Protein AF-0000000066042214 (afdb_homodimer)

Nearest PDB structures (foldseek):
  7p3f-assembly1_C  TM=6.585E-01  e=8.511E-15  Streptomyces coelicolor A3(2)
  7p3q-assembly1_A  TM=6.579E-01  e=1.841E-13  Streptomyces coelicolor A3(2)
  5im3-assembly1_B-2  TM=6.344E-01  e=1.304E-03  Pseudomonas aeruginosa PAO1
  8b9a-assembly1_4  TM=6.355E-01  e=9.880E+00  Saccharomyces cerevisiae
  7p3f-assembly1_C  TM=6.586E-01  e=8.511E-15  Streptomyces coelicolor A3(2)

InterPro domains:
  IPR003796 Ribonucleotide reductase regulator NrdR-like [MF_00440] (1-153)
  IPR003796 Ribonucleotide reductase regulator NrdR-like [PTHR30455] (1-151)
  IPR003796 Ribonucleotide reductase regulator NrdR-like [TIGR00244] (1-146)
  IPR005144 ATP-cone domain [PF03477] (50-136)
  IPR005144 ATP-cone domain [PS51161] (49-139)
  IPR055173 Transcriptional repressor NrdR-like, N-terminal domain [PF22811] (1-42)

Secondary structure (DSSP, 8-state):
---TTT--S-EEEEEEEEETTTTEEEEEEEETTT--EEEEEEE----PPEEE-TTS-EEE--HHHHHHHHHHHTTTSS--HHHHHHHHHHHHHHHHHSS-SEEEHHHHHHHHHHHHHHH-HHHHHHHHHHHTT--SHHHHHHHHHHHHHHH--/---TTT--S-EEEEEEEEETTTTEEEEEEEETTT--EEEEEEE---PPPEEE-TTS-EEE--HHHHHHHHHHHTTTSS--HHHHHHHHHHHHHHHHTSS-SEEEHHHHHHHHHHHHHHH-HHHHHHHHHHHTT--SHHHHHHHHHHHHHHH--

Radius of gyration: 26.91 Å; Cα contacts (8 Å, |Δi|>4): 405; chains: 2; bounding box: 64×62×61 Å

Structure (mmCIF, N/CA/C/O backbone):
data_AF-0000000066042214-model_v1
#
loop_
_entity.id
_entity.type
_entity.pdbx_description
1 polymer 'Transcriptional repressor NrdR'
#
loop_
_atom_site.group_PDB
_atom_site.id
_atom_site.type_symbol
_atom_site.label_atom_id
_atom_site.label_alt_id
_atom_site.label_comp_id
_atom_site.label_asym_id
_atom_site.label_entity_id
_atom_site.label_seq_id
_atom_site.pdbx_PDB_ins_code
_atom_site.Cartn_x
_atom_site.Cartn_y
_atom_site.Cartn_z
_atom_site.occupancy
_atom_site.B_iso_or_equiv
_atom_site.auth_seq_id
_atom_site.auth_comp_id
_atom_site.auth_asym_id
_atom_site.auth_atom_id
_atom_site.pdbx_PDB_model_num
ATOM 1 N N . MET A 1 1 ? -24.062 -28.641 -21.25 1 84.88 1 MET A N 1
ATOM 2 C CA . MET A 1 1 ? -24.906 -27.703 -20.531 1 84.88 1 MET A CA 1
ATOM 3 C C . MET A 1 1 ? -26.312 -27.656 -21.141 1 84.88 1 MET A C 1
ATOM 5 O O . MET A 1 1 ? -26.469 -27.719 -22.359 1 84.88 1 MET A O 1
ATOM 9 N N . LYS A 1 2 ? -27.188 -27.656 -20.141 1 90.81 2 LYS A N 1
ATOM 10 C CA . LYS A 1 2 ? -28.562 -27.656 -20.609 1 90.81 2 LYS A CA 1
ATOM 11 C C . LYS A 1 2 ? -29 -26.25 -21.016 1 90.81 2 LYS A C 1
ATOM 13 O O . LYS A 1 2 ? -28.625 -25.266 -20.375 1 90.81 2 LYS A O 1
ATOM 18 N N . CYS A 1 3 ? -29.797 -26.281 -22.125 1 90.88 3 CYS A N 1
ATOM 19 C CA . CYS A 1 3 ? -30.359 -25.016 -22.578 1 90.88 3 CYS A CA 1
ATOM 20 C C . CYS A 1 3 ? -31.375 -24.484 -21.562 1 90.88 3 CYS A C 1
ATOM 22 O O . CYS A 1 3 ? -32.281 -25.203 -21.156 1 90.88 3 CYS A O 1
ATOM 24 N N . PRO A 1 4 ? -31.266 -23.266 -21.141 1 90.88 4 PRO A N 1
ATOM 25 C CA . PRO A 1 4 ? -32.188 -22.719 -20.156 1 90.88 4 PRO A CA 1
ATOM 26 C C . PRO A 1 4 ? -33.594 -22.469 -20.719 1 90.88 4 PRO A C 1
ATOM 28 O O . PRO A 1 4 ? -34.562 -22.312 -19.969 1 90.88 4 PRO A O 1
ATOM 31 N N . PHE A 1 5 ? -33.625 -22.531 -21.938 1 89.38 5 PHE A N 1
ATOM 32 C CA . PHE A 1 5 ? -34.875 -22.188 -22.578 1 89.38 5 PHE A CA 1
ATOM 33 C C . PHE A 1 5 ? -35.688 -23.438 -22.906 1 89.38 5 PHE A C 1
ATOM 35 O O . PHE A 1 5 ? -36.906 -23.453 -22.734 1 89.38 5 PHE A O 1
ATOM 42 N N . CYS A 1 6 ? -35.125 -24.5 -23.406 1 91.44 6 CYS A N 1
ATOM 43 C CA . CYS A 1 6 ? -35.906 -25.688 -23.781 1 91.44 6 CYS A CA 1
ATOM 44 C C . CYS A 1 6 ? -35.406 -26.906 -23.016 1 91.44 6 CYS A C 1
ATOM 46 O O . CYS A 1 6 ? -35.875 -28.016 -23.25 1 91.44 6 CYS A O 1
ATOM 48 N N . ASN A 1 7 ? -34.438 -26.719 -22.234 1 91.19 7 ASN A N 1
ATOM 49 C CA . ASN A 1 7 ? -33.875 -27.75 -21.359 1 91.19 7 ASN A CA 1
ATOM 50 C C . ASN A 1 7 ? -33.219 -28.875 -22.141 1 91.19 7 ASN A C 1
ATOM 52 O O . ASN A 1 7 ? -32.938 -29.953 -21.609 1 91.19 7 ASN A O 1
ATOM 56 N N . SER A 1 8 ? -33.031 -28.734 -23.406 1 92.62 8 SER A N 1
ATOM 57 C CA . SER A 1 8 ? -32.312 -29.703 -24.219 1 92.62 8 SER A CA 1
ATOM 58 C C . SER A 1 8 ? -30.828 -29.766 -23.828 1 92.62 8 SER A C 1
ATOM 60 O O . SER A 1 8 ? -30.25 -28.766 -23.391 1 92.62 8 SER A O 1
ATOM 62 N N . THR A 1 9 ? -30.219 -30.969 -24.016 1 93.5 9 THR A N 1
ATOM 63 C CA . THR A 1 9 ? -28.797 -31.156 -23.719 1 93.5 9 THR A CA 1
ATOM 64 C C . THR A 1 9 ? -27.953 -30.953 -24.969 1 93.5 9 THR A C 1
ATOM 66 O O . THR A 1 9 ? -26.719 -30.938 -24.891 1 93.5 9 THR A O 1
ATOM 69 N N . ASP A 1 10 ? -28.578 -30.844 -26.047 1 94.19 10 ASP A N 1
ATOM 70 C CA . ASP A 1 10 ? -27.859 -30.688 -27.297 1 94.19 10 ASP A CA 1
ATOM 71 C C . ASP A 1 10 ? -27.453 -29.219 -27.516 1 94.19 10 ASP A C 1
ATOM 73 O O . ASP A 1 10 ? -28.141 -28.484 -28.234 1 94.19 10 ASP A O 1
ATOM 77 N N . THR A 1 11 ? -26.422 -28.688 -26.891 1 93.62 11 THR A N 1
ATOM 78 C CA . THR A 1 11 ? -25.875 -27.344 -27 1 93.62 11 THR A CA 1
ATOM 79 C C . THR A 1 11 ? -24.438 -27.375 -27.516 1 93.62 11 THR A C 1
ATOM 81 O O . THR A 1 11 ? -23.734 -28.359 -27.312 1 93.62 11 THR A O 1
ATOM 84 N N . GLN A 1 12 ? -24.062 -26.344 -28.359 1 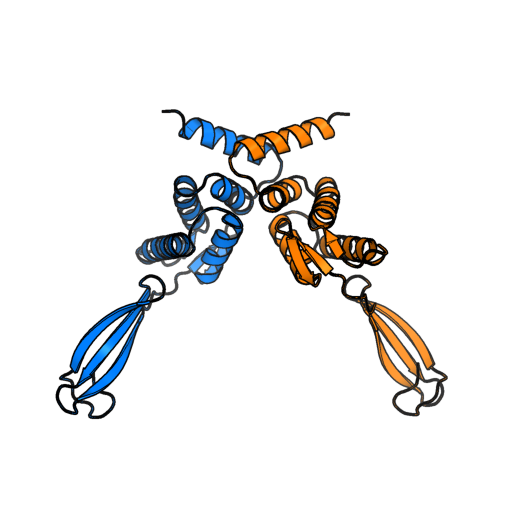94.31 12 GLN A N 1
ATOM 85 C CA . GLN A 1 12 ? -22.719 -26.219 -28.938 1 94.31 12 GLN A CA 1
ATOM 86 C C . GLN A 1 12 ? -22.047 -24.922 -28.484 1 94.31 12 GLN A C 1
ATOM 88 O O . GLN A 1 12 ? -22.688 -23.875 -28.438 1 94.31 12 GLN A O 1
ATOM 93 N N . VAL A 1 13 ? -20.703 -25.016 -28.188 1 94.19 13 VAL A N 1
ATOM 94 C CA . VAL A 1 13 ? -19.922 -23.828 -27.844 1 94.19 13 VAL A CA 1
ATOM 95 C C . VAL A 1 13 ? -19.516 -23.094 -29.125 1 94.19 13 VAL A C 1
ATOM 97 O O . VAL A 1 13 ? -18.953 -23.688 -30.047 1 94.19 13 VAL A O 1
ATOM 100 N N . LYS A 1 14 ? -19.891 -21.734 -29.156 1 92.81 14 LYS A N 1
ATOM 101 C CA . LYS A 1 14 ? -19.547 -20.922 -30.312 1 92.81 14 LYS A CA 1
ATOM 102 C C . LYS A 1 14 ? -18.266 -20.141 -30.078 1 92.81 14 LYS A C 1
ATOM 104 O O . LYS A 1 14 ? -17.469 -19.922 -31 1 92.81 14 LYS A O 1
ATOM 109 N N . ASP A 1 15 ? -18.094 -19.609 -28.938 1 89.75 15 ASP A N 1
ATOM 110 C CA . ASP A 1 15 ? -16.922 -18.812 -28.562 1 89.75 15 ASP A CA 1
ATOM 111 C C . ASP A 1 15 ? -16.547 -19.031 -27.109 1 89.75 15 ASP A C 1
ATOM 113 O O . ASP A 1 15 ? -17.438 -19.172 -26.25 1 89.75 15 ASP A O 1
ATOM 117 N N . SER A 1 16 ? -15.336 -19.25 -26.766 1 85.88 16 SER A N 1
ATOM 118 C CA . SER A 1 16 ? -14.82 -19.359 -25.406 1 85.88 16 SER A CA 1
ATOM 119 C C . SER A 1 16 ? -13.773 -18.281 -25.125 1 85.88 16 SER A C 1
ATOM 121 O O . SER A 1 16 ? -12.891 -18.047 -25.953 1 85.88 16 SER A O 1
ATOM 123 N N . ARG A 1 17 ? -14.117 -17.422 -24.094 1 78.75 17 ARG A N 1
ATOM 124 C CA . ARG A 1 17 ? -13.141 -16.406 -23.703 1 78.75 17 ARG A CA 1
ATOM 125 C C . ARG A 1 17 ? -12.812 -16.5 -22.219 1 78.75 17 ARG A C 1
ATOM 127 O O . ARG A 1 17 ? -13.711 -16.672 -21.391 1 78.75 17 ARG A O 1
ATOM 134 N N . SER A 1 18 ? -11.641 -16.75 -22.094 1 74 18 SER A N 1
ATOM 135 C CA . SER A 1 18 ? -11.195 -16.703 -20.703 1 74 18 SER A CA 1
ATOM 136 C C . SER A 1 18 ? -11.172 -15.273 -20.172 1 74 18 SER A C 1
ATOM 138 O O . SER A 1 18 ? -10.719 -14.359 -20.875 1 74 18 SER A O 1
ATOM 140 N N . ILE A 1 19 ? -12.078 -15.141 -19.219 1 63.84 19 ILE A N 1
ATOM 141 C CA . ILE A 1 19 ? -12.078 -13.852 -18.547 1 63.84 19 ILE A CA 1
ATOM 142 C C . ILE A 1 19 ? -11.289 -13.945 -17.234 1 63.84 19 ILE A C 1
ATOM 144 O O . ILE A 1 19 ? -11.242 -15.016 -16.609 1 63.84 19 ILE A O 1
ATOM 148 N N . GLU A 1 20 ? -10.867 -12.805 -16.844 1 58.53 20 GLU A N 1
ATOM 149 C CA . GLU A 1 20 ? -10.195 -12.625 -15.555 1 58.53 20 GLU A CA 1
ATOM 150 C C . GLU A 1 20 ? -9.07 -13.641 -15.375 1 58.53 20 GLU A C 1
ATOM 152 O O . GLU A 1 20 ? -9.062 -14.398 -14.398 1 58.53 20 GLU A O 1
ATOM 157 N N . ASN A 1 21 ? -8.258 -13.734 -16.297 1 54.38 21 ASN A N 1
ATOM 158 C CA . ASN A 1 21 ? -7.031 -14.523 -16.328 1 54.38 21 ASN A CA 1
ATOM 159 C C . ASN A 1 21 ? -7.316 -16 -16.094 1 54.38 21 ASN A C 1
ATOM 161 O O . ASN A 1 21 ? -6.695 -16.641 -15.234 1 54.38 21 ASN A O 1
ATOM 165 N N . ASP A 1 22 ? -8.258 -16.438 -16.609 1 56.81 22 ASP A N 1
ATOM 166 C CA . ASP A 1 22 ? -8.492 -17.844 -16.875 1 56.81 22 ASP A CA 1
ATOM 167 C C . ASP A 1 22 ? -9.195 -18.516 -15.695 1 56.81 22 ASP A C 1
ATOM 169 O O . ASP A 1 22 ? -9.164 -19.75 -15.562 1 56.81 22 ASP A O 1
ATOM 173 N N . MET A 1 23 ? -9.617 -17.609 -14.75 1 61.28 23 MET A N 1
ATOM 174 C CA . MET A 1 23 ? -10.336 -18.297 -13.68 1 61.28 23 MET A CA 1
ATOM 175 C C . MET A 1 23 ? -11.812 -18.453 -14.031 1 61.28 23 MET A C 1
ATOM 177 O O . MET A 1 23 ? -12.531 -19.234 -13.406 1 61.28 23 MET A O 1
ATOM 181 N N . LEU A 1 24 ? -12.07 -17.562 -14.945 1 69.62 24 LEU A N 1
ATOM 182 C CA . LEU A 1 24 ? -13.461 -17.609 -15.398 1 69.62 24 LEU A CA 1
ATOM 183 C C . LEU A 1 24 ? -13.531 -17.734 -16.922 1 69.62 24 LEU A C 1
ATOM 185 O O . LEU A 1 24 ? -12.852 -17 -17.641 1 69.62 24 LEU A O 1
ATOM 189 N N . ILE A 1 25 ? -13.93 -18.844 -17.281 1 78.62 25 ILE A N 1
ATOM 190 C CA . ILE A 1 25 ? -14.148 -19.016 -18.719 1 78.62 25 ILE A CA 1
ATOM 191 C C . ILE A 1 25 ? -15.609 -18.766 -19.047 1 78.62 25 ILE A C 1
ATOM 193 O O . ILE A 1 25 ? -16.516 -19.328 -18.438 1 78.62 25 ILE A O 1
ATOM 197 N N . ARG A 1 26 ? -15.695 -17.703 -19.891 1 81.44 26 ARG A N 1
ATOM 198 C CA . ARG A 1 26 ? -17.031 -17.438 -20.422 1 81.44 26 ARG A CA 1
ATOM 199 C C . ARG A 1 26 ? -17.234 -18.125 -21.766 1 81.44 26 ARG A C 1
ATOM 201 O O . ARG A 1 26 ? -16.359 -18.062 -22.641 1 81.44 26 ARG A O 1
ATOM 208 N N . ARG A 1 27 ? -18.234 -18.953 -21.828 1 86.06 27 ARG A N 1
ATOM 209 C CA . ARG A 1 27 ? -18.531 -19.641 -23.078 1 86.06 27 ARG A CA 1
ATOM 210 C C . ARG A 1 27 ? -19.891 -19.203 -23.641 1 86.06 27 ARG A C 1
ATOM 212 O O . ARG A 1 27 ? -20.891 -19.234 -22.938 1 86.06 27 ARG A O 1
ATOM 219 N N . ARG A 1 28 ? -19.828 -18.594 -24.875 1 91.19 28 ARG A N 1
ATOM 220 C CA . ARG A 1 28 ? -21.062 -18.359 -25.609 1 91.19 28 ARG A CA 1
ATOM 221 C C . ARG A 1 28 ? -21.562 -19.641 -26.266 1 91.19 28 ARG A C 1
ATOM 223 O O . ARG A 1 28 ? -20.797 -20.312 -26.969 1 91.19 28 ARG A O 1
ATOM 230 N N . ARG A 1 29 ? -22.734 -20.016 -25.953 1 93.69 29 ARG A N 1
ATOM 231 C CA . ARG A 1 29 ? -23.281 -21.266 -26.422 1 93.69 29 ARG A CA 1
ATOM 232 C C . ARG A 1 29 ? -24.516 -21.031 -27.281 1 93.69 29 ARG A C 1
ATOM 234 O O . ARG A 1 29 ? -25.172 -19.984 -27.188 1 93.69 29 ARG A O 1
ATOM 241 N N . VAL A 1 30 ? -24.75 -22.047 -28.25 1 95.31 30 VAL A N 1
ATOM 242 C CA . VAL A 1 30 ? -25.969 -22.078 -29.031 1 95.31 30 VAL A CA 1
ATOM 243 C C . VAL A 1 30 ? -26.656 -23.438 -28.875 1 95.31 30 VAL A C 1
ATOM 245 O O . VAL A 1 30 ? -25.984 -24.484 -28.891 1 95.31 30 VAL A O 1
ATOM 248 N N . CYS A 1 31 ? -27.969 -23.328 -28.625 1 94.06 31 CYS A N 1
ATOM 249 C CA . CYS A 1 31 ? -28.75 -24.562 -28.578 1 94.06 31 CYS A CA 1
ATOM 250 C C . CYS A 1 31 ? -29.094 -25.047 -29.984 1 94.06 31 CYS A C 1
ATOM 252 O O . CYS A 1 31 ? -29.578 -24.266 -30.812 1 94.06 31 CYS A O 1
ATOM 254 N N . LEU A 1 32 ? -28.859 -26.281 -30.219 1 93.81 32 LEU A N 1
ATOM 255 C CA . LEU A 1 32 ? -29.094 -26.812 -31.562 1 93.81 32 LEU A CA 1
ATOM 256 C C . LEU A 1 32 ? -30.578 -27.141 -31.766 1 93.81 32 LEU A C 1
ATOM 258 O O . LEU A 1 32 ? -31.016 -27.391 -32.875 1 93.81 32 LEU A O 1
ATOM 262 N N . VAL A 1 33 ? -31.328 -27.172 -30.719 1 92.56 33 VAL A N 1
ATOM 263 C CA . VAL A 1 33 ? -32.75 -27.531 -30.766 1 92.56 33 VAL A CA 1
ATOM 264 C C . VAL A 1 33 ? -33.594 -26.266 -30.906 1 92.56 33 VAL A C 1
ATOM 266 O O . VAL A 1 33 ? -34.344 -26.125 -31.859 1 92.56 33 VAL A O 1
ATOM 269 N N . CYS A 1 34 ? -33.469 -25.297 -30.062 1 93.94 34 CYS A N 1
ATOM 270 C CA . CYS A 1 34 ? -34.312 -24.094 -30.109 1 93.94 34 CYS A CA 1
ATOM 271 C C . CYS A 1 34 ? -33.531 -22.922 -30.703 1 93.94 34 CYS A C 1
ATOM 273 O O . CYS A 1 34 ? -34.094 -21.844 -30.875 1 93.94 34 CYS A O 1
ATOM 275 N N . HIS A 1 35 ? -32.312 -23.031 -30.969 1 93.44 35 HIS A N 1
ATOM 276 C CA . HIS A 1 35 ? -31.438 -22.078 -31.641 1 93.44 35 HIS A CA 1
ATOM 277 C C . HIS A 1 35 ? -31.25 -20.828 -30.812 1 93.44 35 HIS A C 1
ATOM 279 O O . HIS A 1 35 ? -30.812 -19.781 -31.328 1 93.44 35 HIS A O 1
ATOM 285 N N . SER A 1 36 ? -31.609 -20.922 -29.5 1 92.5 36 SER A N 1
ATOM 286 C CA . SER A 1 36 ? -31.344 -19.797 -28.594 1 92.5 36 SER A CA 1
ATOM 287 C C . SER A 1 36 ? -29.859 -19.719 -28.25 1 92.5 36 SER A C 1
ATOM 289 O O . SER A 1 36 ? -29.156 -20.734 -28.266 1 92.5 36 SER A O 1
ATOM 291 N N . ARG A 1 37 ? -29.359 -18.406 -28 1 94 37 ARG A N 1
ATOM 292 C CA . ARG A 1 37 ? -27.984 -18.172 -27.562 1 94 37 ARG A CA 1
ATOM 293 C C . ARG A 1 37 ? -27.953 -17.797 -26.078 1 94 37 ARG A C 1
ATOM 295 O O . ARG A 1 37 ? -28.859 -17.141 -25.578 1 94 37 ARG A O 1
ATOM 302 N N . PHE A 1 38 ? -27.062 -18.406 -25.391 1 92.81 38 PHE A N 1
ATOM 303 C CA . PHE A 1 38 ? -26.875 -18.078 -23.984 1 92.81 38 PHE A CA 1
ATOM 304 C C . PHE A 1 38 ? -25.406 -18.172 -23.609 1 92.81 38 PHE A C 1
ATOM 306 O O . PHE A 1 38 ? -24.594 -18.719 -24.359 1 92.81 38 PHE A O 1
ATOM 313 N N . THR A 1 39 ? -25.016 -17.453 -22.484 1 88.75 39 THR A N 1
ATOM 314 C CA . THR A 1 39 ? -23.641 -17.422 -22.016 1 88.75 39 THR A CA 1
ATOM 315 C C . THR A 1 39 ? -23.484 -18.172 -20.703 1 88.75 39 THR A C 1
ATOM 317 O O . THR A 1 39 ? -24.359 -18.094 -19.828 1 88.75 39 THR A O 1
ATOM 320 N N . THR A 1 40 ? -22.609 -19.172 -20.641 1 85.31 40 THR A N 1
ATOM 321 C CA . THR A 1 40 ? -22.266 -19.844 -19.391 1 85.31 40 THR A CA 1
ATOM 322 C C . THR A 1 40 ? -20.891 -19.391 -18.906 1 85.31 40 THR A C 1
ATOM 324 O O . THR A 1 40 ? -20.062 -18.938 -19.703 1 85.31 40 THR A O 1
ATOM 327 N N . THR A 1 41 ? -20.703 -19.359 -17.578 1 80 41 THR A N 1
ATOM 328 C CA . THR A 1 41 ? -19.406 -19.062 -17 1 80 41 THR A CA 1
ATOM 329 C C . THR A 1 41 ? -18.891 -20.25 -16.203 1 80 41 THR A C 1
ATOM 331 O O . THR A 1 41 ? -19.641 -20.906 -15.484 1 80 41 THR A O 1
ATOM 334 N N . GLU A 1 42 ? -17.781 -20.797 -16.578 1 74.38 42 GLU A N 1
ATOM 335 C CA . GLU A 1 42 ? -17.078 -21.828 -15.836 1 74.38 42 GLU A CA 1
ATOM 336 C C . GLU A 1 42 ? -15.984 -21.219 -14.961 1 74.38 42 GLU A C 1
ATOM 338 O O . GLU A 1 42 ? -15.117 -20.484 -15.445 1 74.38 42 GLU A O 1
ATOM 343 N N . LYS A 1 43 ? -16.281 -21.438 -13.594 1 67.56 43 LYS A N 1
ATOM 344 C CA . LYS A 1 43 ? -15.289 -20.906 -12.656 1 67.56 43 LYS A CA 1
ATOM 345 C C . LYS A 1 43 ? -14.641 -22.016 -11.852 1 67.56 43 LYS A C 1
ATOM 347 O O . LYS A 1 43 ? -15.281 -23.047 -11.578 1 67.56 43 LYS A O 1
ATOM 352 N N . LEU A 1 44 ? -13.375 -22.078 -11.812 1 58.53 44 LEU A N 1
ATOM 353 C CA . LEU A 1 44 ? -12.695 -23.016 -10.93 1 58.53 44 LEU A CA 1
ATOM 354 C C . LEU A 1 44 ? -13.148 -22.828 -9.484 1 58.53 44 LEU A C 1
ATOM 356 O O . LEU A 1 44 ? -13.109 -21.703 -8.961 1 58.53 44 LEU A O 1
ATOM 360 N N . LEU A 1 45 ? -14.102 -23.781 -9.039 1 56.56 45 LEU A N 1
ATOM 361 C CA . LEU A 1 45 ? -14.492 -23.766 -7.633 1 56.56 45 LEU A CA 1
ATOM 362 C C . LEU A 1 45 ? -13.297 -24.078 -6.734 1 56.56 45 LEU A C 1
ATOM 364 O O . LEU A 1 45 ? -12.906 -25.234 -6.602 1 56.56 45 LEU A O 1
ATOM 368 N N . LEU A 1 46 ? -12.43 -23.297 -6.855 1 58.25 46 LEU A N 1
ATOM 369 C CA . LEU A 1 46 ? -11.234 -23.578 -6.062 1 58.25 46 LEU A CA 1
ATOM 370 C C . LEU A 1 46 ? -11.562 -23.594 -4.574 1 58.25 46 LEU A C 1
ATOM 372 O O . LEU A 1 46 ? -12.383 -22.797 -4.102 1 58.25 46 LEU A O 1
ATOM 376 N N . ARG A 1 47 ? -11.406 -24.875 -4.035 1 62.41 47 ARG A N 1
ATOM 377 C CA . ARG A 1 47 ? -11.57 -25.047 -2.594 1 62.41 47 ARG A CA 1
ATOM 378 C C . ARG A 1 47 ? -10.82 -23.953 -1.825 1 62.41 47 ARG A C 1
ATOM 380 O O . ARG A 1 47 ? -9.766 -23.5 -2.268 1 62.41 47 ARG A O 1
ATOM 387 N N . SER A 1 48 ? -11.516 -23.328 -0.979 1 73.88 48 SER A N 1
ATOM 388 C CA . SER A 1 48 ? -10.875 -22.406 -0.044 1 73.88 48 SER A CA 1
ATOM 389 C C . SER A 1 48 ? -9.945 -23.156 0.908 1 73.88 48 SER A C 1
ATOM 391 O O . SER A 1 48 ? -10.172 -24.328 1.219 1 73.88 48 SER A O 1
ATOM 393 N N . PHE A 1 49 ? -8.68 -22.938 0.993 1 86.38 49 PHE A N 1
ATOM 394 C CA . PHE A 1 49 ? -7.758 -23.484 1.982 1 86.38 49 PHE A CA 1
ATOM 395 C C . PHE A 1 49 ? -7.418 -22.438 3.037 1 86.38 49 PHE A C 1
ATOM 397 O O . PHE A 1 49 ? -7.699 -21.25 2.857 1 86.38 49 PHE A O 1
ATOM 404 N N . MET A 1 50 ? -6.969 -23.031 4.164 1 92.81 50 MET A N 1
ATOM 405 C CA . MET A 1 50 ? -6.629 -22.156 5.273 1 92.81 50 MET A CA 1
ATOM 406 C C . MET A 1 50 ? -5.176 -21.703 5.191 1 92.81 50 MET A C 1
ATOM 408 O O . MET A 1 50 ? -4.336 -22.406 4.621 1 92.81 50 MET A O 1
ATOM 412 N N . VAL A 1 51 ? -4.93 -20.516 5.676 1 94.5 51 VAL A N 1
ATOM 413 C CA . VAL A 1 51 ? -3.582 -19.969 5.793 1 94.5 51 VAL A CA 1
ATOM 414 C C . VAL A 1 51 ? -3.201 -19.844 7.266 1 94.5 51 VAL A C 1
ATOM 416 O O . VAL A 1 51 ? -3.982 -19.344 8.078 1 94.5 51 VAL A O 1
ATOM 419 N N . VAL A 1 52 ? -2.059 -20.359 7.648 1 94.88 52 VAL A N 1
ATOM 420 C CA . VAL A 1 52 ? -1.564 -20.281 9.016 1 94.88 52 VAL A CA 1
ATOM 421 C C . VAL A 1 52 ? -0.559 -19.141 9.133 1 94.88 52 VAL A C 1
ATOM 423 O O . VAL A 1 52 ? 0.487 -19.156 8.477 1 94.88 52 VAL A O 1
ATOM 426 N N . LYS A 1 53 ? -0.857 -18.172 9.969 1 91.5 53 LYS A N 1
ATOM 427 C CA . LYS A 1 53 ? 0.002 -17 10.156 1 91.5 53 LYS A CA 1
ATOM 428 C C . LYS A 1 53 ? 1.205 -17.344 11.031 1 91.5 53 LYS A C 1
ATOM 430 O O . LYS A 1 53 ? 1.258 -18.422 11.633 1 91.5 53 LYS A O 1
ATOM 435 N N . LYS A 1 54 ? 2.104 -16.406 11.141 1 88.12 54 LYS A N 1
ATOM 436 C CA . LYS A 1 54 ? 3.328 -16.594 11.906 1 88.12 54 LYS A CA 1
ATOM 437 C C . LYS A 1 54 ? 3.02 -16.797 13.391 1 88.12 54 LYS A C 1
ATOM 439 O O . LYS A 1 54 ? 3.723 -17.531 14.086 1 88.12 54 LYS A O 1
ATOM 444 N N . ASN A 1 55 ? 1.975 -16.203 13.836 1 88.81 55 ASN A N 1
ATOM 445 C CA . ASN A 1 55 ? 1.616 -16.312 15.242 1 88.81 55 ASN A CA 1
ATOM 446 C C . ASN A 1 55 ? 0.74 -17.531 15.516 1 88.81 55 ASN A C 1
ATOM 448 O O . ASN A 1 55 ? 0.253 -17.719 16.625 1 88.81 55 ASN A O 1
ATOM 452 N N . GLY A 1 56 ? 0.423 -18.266 14.469 1 89.94 56 GLY A N 1
ATOM 453 C CA . GLY A 1 56 ? -0.33 -19.5 14.633 1 89.94 56 GLY A CA 1
ATOM 454 C C . GLY A 1 56 ? -1.799 -19.359 14.289 1 89.94 56 GLY A C 1
ATOM 455 O O . GLY A 1 56 ? -2.512 -20.344 14.141 1 89.94 56 GLY A O 1
ATOM 456 N N . GLU A 1 57 ? -2.24 -18.109 14.164 1 93.06 57 GLU A N 1
ATOM 457 C CA . GLU A 1 57 ? -3.627 -17.875 13.766 1 93.06 57 GLU A CA 1
ATOM 458 C C . GLU A 1 57 ? -3.885 -18.344 12.344 1 93.06 57 GLU A C 1
ATOM 460 O O . GLU A 1 57 ? -2.996 -18.281 11.492 1 93.06 57 GLU A O 1
ATOM 465 N N . THR A 1 58 ? -5.145 -18.859 12.195 1 92.81 58 THR A N 1
ATOM 466 C CA . THR A 1 58 ? -5.5 -19.375 10.875 1 92.81 58 THR A CA 1
ATOM 467 C C . THR A 1 58 ? -6.602 -18.516 10.242 1 92.81 58 THR A C 1
ATOM 469 O O . THR A 1 58 ? -7.465 -18 10.953 1 92.81 58 THR A O 1
ATOM 472 N N . GLU A 1 59 ? -6.492 -18.312 8.945 1 93.62 59 GLU A N 1
ATOM 473 C CA . GLU A 1 59 ? -7.523 -17.594 8.195 1 93.62 59 GLU A CA 1
ATOM 474 C C . GLU A 1 59 ? -7.719 -18.203 6.809 1 93.62 59 GLU A C 1
ATOM 476 O O . GLU A 1 59 ? -6.875 -18.969 6.336 1 93.62 59 GLU A O 1
ATOM 481 N N . LEU A 1 60 ? -8.867 -17.906 6.316 1 90.56 60 LEU A N 1
ATOM 482 C CA . LEU A 1 60 ? -9.141 -18.359 4.957 1 90.56 60 LEU A CA 1
ATOM 483 C C . LEU A 1 60 ? -8.266 -17.625 3.947 1 90.56 60 LEU A C 1
ATOM 485 O O . LEU A 1 60 ? -8.055 -16.406 4.074 1 90.56 60 LEU A O 1
ATOM 489 N N . PHE A 1 61 ? -7.82 -18.422 3.023 1 92.38 61 PHE A N 1
ATOM 490 C CA . PHE A 1 61 ? -7.062 -17.797 1.953 1 92.38 61 PHE A CA 1
ATOM 491 C C . PHE A 1 61 ? -7.918 -16.766 1.216 1 92.38 61 PHE A C 1
ATOM 493 O O . PHE A 1 61 ? -9.086 -17.031 0.915 1 92.38 61 PHE A O 1
ATOM 500 N N . ASN A 1 62 ? -7.367 -15.617 1.004 1 91.56 62 ASN A N 1
ATOM 501 C CA . ASN A 1 62 ? -8.008 -14.516 0.3 1 91.56 62 ASN A CA 1
ATOM 502 C C . ASN A 1 62 ? -7.203 -14.078 -0.922 1 91.56 62 ASN A C 1
ATOM 504 O O . ASN A 1 62 ? -6.184 -13.406 -0.791 1 91.56 62 ASN A O 1
ATOM 508 N N . LYS A 1 63 ? -7.664 -14.359 -2.018 1 90.25 63 LYS A N 1
ATOM 509 C CA . LYS A 1 63 ? -6.98 -14.055 -3.271 1 90.25 63 LYS A CA 1
ATOM 510 C C . LYS A 1 63 ? -6.844 -12.547 -3.467 1 90.25 63 LYS A C 1
ATOM 512 O O . LYS A 1 63 ? -5.828 -12.07 -3.979 1 90.25 63 LYS A O 1
ATOM 517 N N . GLN A 1 64 ? -7.895 -11.812 -3.104 1 92.06 64 GLN A N 1
ATOM 518 C CA . GLN A 1 64 ? -7.879 -10.367 -3.246 1 92.06 64 GLN A CA 1
ATOM 519 C C . GLN A 1 64 ? -6.805 -9.734 -2.367 1 92.06 64 GLN A C 1
ATOM 521 O O . GLN A 1 64 ? -6.188 -8.734 -2.75 1 92.06 64 GLN A O 1
ATOM 526 N N . LYS A 1 65 ? -6.633 -10.312 -1.188 1 93.62 65 LYS A N 1
ATOM 527 C CA . LYS A 1 65 ? -5.57 -9.836 -0.307 1 93.62 65 LYS A CA 1
ATOM 528 C C . LYS A 1 65 ? -4.199 -10.008 -0.955 1 93.62 65 LYS A C 1
ATOM 530 O O . LYS A 1 65 ? -3.355 -9.117 -0.882 1 93.62 65 LYS A O 1
ATOM 535 N N . LEU A 1 66 ? -4.008 -11.148 -1.57 1 95 66 LEU A N 1
ATOM 536 C CA . LEU A 1 66 ? -2.758 -11.438 -2.266 1 95 66 LEU A CA 1
ATOM 537 C C . LEU A 1 66 ? -2.545 -10.461 -3.422 1 95 66 LEU A C 1
ATOM 539 O O . LEU A 1 66 ? -1.456 -9.906 -3.576 1 95 66 LEU A O 1
ATOM 543 N N . LEU A 1 67 ? -3.561 -10.211 -4.148 1 95.31 67 LEU A N 1
ATOM 544 C CA . LEU A 1 67 ? -3.5 -9.289 -5.273 1 95.31 67 LEU A CA 1
ATOM 545 C C . LEU A 1 67 ? -3.162 -7.875 -4.805 1 95.31 67 LEU A C 1
ATOM 547 O O . LEU A 1 67 ? -2.305 -7.211 -5.387 1 95.31 67 LEU A O 1
ATOM 551 N N . SER A 1 68 ? -3.83 -7.469 -3.801 1 95.81 68 SER A N 1
ATOM 552 C CA . SER A 1 68 ? -3.619 -6.125 -3.273 1 95.81 68 SER A CA 1
ATOM 553 C C . SER A 1 68 ? -2.17 -5.922 -2.848 1 95.81 68 SER A C 1
ATOM 555 O O . SER A 1 68 ? -1.58 -4.871 -3.115 1 95.81 68 SER A O 1
ATOM 557 N N . SER A 1 69 ? -1.628 -6.938 -2.148 1 96.81 69 SER A N 1
ATOM 558 C CA . SER A 1 69 ? -0.251 -6.836 -1.676 1 96.81 69 SER A CA 1
ATOM 559 C C . SER A 1 69 ? 0.724 -6.699 -2.84 1 96.81 69 SER A C 1
ATOM 561 O O . SER A 1 69 ? 1.7 -5.953 -2.756 1 96.81 69 SER A O 1
ATOM 563 N N . ILE A 1 70 ? 0.453 -7.379 -3.891 1 97.56 70 ILE A N 1
ATOM 564 C CA . ILE A 1 70 ? 1.329 -7.355 -5.055 1 97.56 70 ILE A CA 1
ATOM 565 C C . ILE A 1 70 ? 1.151 -6.039 -5.809 1 97.56 70 ILE A C 1
ATOM 567 O O . ILE A 1 70 ? 2.127 -5.453 -6.285 1 97.56 70 ILE A O 1
ATOM 571 N N . LEU A 1 71 ? -0.075 -5.562 -5.875 1 96.94 71 LEU A N 1
ATOM 572 C CA . LEU A 1 71 ? -0.342 -4.285 -6.527 1 96.94 71 LEU A CA 1
ATOM 573 C C . LEU A 1 71 ? 0.365 -3.146 -5.801 1 96.94 71 LEU A C 1
ATOM 575 O O . LEU A 1 71 ? 0.919 -2.248 -6.438 1 96.94 71 LEU A O 1
ATOM 579 N N . ILE A 1 72 ? 0.399 -3.229 -4.52 1 97.19 72 ILE A N 1
ATOM 580 C CA . ILE A 1 72 ? 1.075 -2.215 -3.715 1 97.19 72 ILE A CA 1
ATOM 581 C C . ILE A 1 72 ? 2.574 -2.244 -4.004 1 97.19 72 ILE A C 1
ATOM 583 O O . ILE A 1 72 ? 3.193 -1.195 -4.203 1 97.19 72 ILE A O 1
ATOM 587 N N . ALA A 1 73 ? 3.09 -3.404 -4.059 1 98.12 73 ALA A N 1
ATOM 588 C CA . ALA A 1 73 ? 4.527 -3.566 -4.266 1 98.12 73 ALA A CA 1
ATOM 589 C C . ALA A 1 73 ? 4.93 -3.123 -5.672 1 98.12 73 ALA A C 1
ATOM 591 O O . ALA A 1 73 ? 6.074 -2.717 -5.895 1 98.12 73 ALA A O 1
ATOM 592 N N . THR A 1 74 ? 4 -3.186 -6.629 1 98.12 74 THR A N 1
ATOM 593 C CA . THR A 1 74 ? 4.336 -2.91 -8.023 1 98.12 74 THR A CA 1
ATOM 594 C C . THR A 1 74 ? 3.828 -1.533 -8.438 1 98.12 74 THR A C 1
ATOM 596 O O . THR A 1 74 ? 3.811 -1.206 -9.625 1 98.12 74 THR A O 1
ATOM 599 N N . LYS A 1 75 ? 3.418 -0.739 -7.441 1 95.88 75 LYS A N 1
ATOM 600 C CA . LYS A 1 75 ? 2.924 0.604 -7.73 1 95.88 75 LYS A CA 1
ATOM 601 C C . LYS A 1 75 ? 3.967 1.426 -8.484 1 95.88 75 LYS A C 1
ATOM 603 O O . LYS A 1 75 ? 5.125 1.503 -8.062 1 95.88 75 LYS A O 1
ATOM 608 N N . LYS A 1 76 ? 3.568 2.037 -9.641 1 94.25 76 LYS A N 1
ATOM 609 C CA . LYS A 1 76 ? 4.395 2.898 -10.477 1 94.25 76 LYS A CA 1
ATOM 610 C C . LYS A 1 76 ? 5.574 2.127 -11.07 1 94.25 76 LYS A C 1
ATOM 612 O O . LYS A 1 76 ? 6.641 2.697 -11.305 1 94.25 76 LYS A O 1
ATOM 617 N N . ARG A 1 77 ? 5.438 0.779 -11.117 1 97.06 77 ARG A N 1
ATOM 618 C CA . ARG A 1 77 ? 6.434 -0.065 -11.773 1 97.06 77 ARG A CA 1
ATOM 619 C C . ARG A 1 77 ? 5.961 -0.486 -13.156 1 97.06 77 ARG A C 1
ATOM 621 O O . ARG A 1 77 ? 4.762 -0.491 -13.438 1 97.06 77 ARG A O 1
ATOM 628 N N . PRO A 1 78 ? 6.969 -0.703 -14.023 1 96 78 PRO A N 1
ATOM 629 C CA . PRO A 1 78 ? 6.605 -1.122 -15.383 1 96 78 PRO A CA 1
ATOM 630 C C . PRO A 1 78 ? 6.172 -2.584 -15.453 1 96 78 PRO A C 1
ATOM 632 O O . PRO A 1 78 ? 6.773 -3.377 -16.172 1 96 78 PRO A O 1
ATOM 635 N N . VAL A 1 79 ? 5.188 -2.992 -14.719 1 94.62 79 VAL A N 1
ATOM 636 C CA . VAL A 1 79 ? 4.594 -4.324 -14.719 1 94.62 79 VAL A CA 1
ATOM 637 C C . VAL A 1 79 ? 3.129 -4.242 -15.133 1 94.62 79 VAL A C 1
ATOM 639 O O . VAL A 1 79 ? 2.375 -3.418 -14.609 1 94.62 79 VAL A O 1
ATOM 642 N N . SER A 1 80 ? 2.758 -4.992 -16.062 1 93 80 SER A N 1
ATOM 643 C CA . SER A 1 80 ? 1.394 -4.926 -16.578 1 93 80 SER A CA 1
ATOM 644 C C . SER A 1 80 ? 0.401 -5.539 -15.594 1 93 80 SER A C 1
ATOM 646 O O . SER A 1 80 ? 0.743 -6.461 -14.859 1 93 80 SER A O 1
ATOM 648 N N . HIS A 1 81 ? -0.794 -5.035 -15.633 1 90.06 81 HIS A N 1
ATOM 649 C CA . HIS A 1 81 ? -1.854 -5.602 -14.805 1 90.06 81 HIS A CA 1
ATOM 650 C C . HIS A 1 81 ? -2.088 -7.07 -15.141 1 90.06 81 HIS A C 1
ATOM 652 O O . HIS A 1 81 ? -2.359 -7.879 -14.242 1 90.06 81 HIS A O 1
ATOM 658 N N . GLU A 1 82 ? -1.979 -7.328 -16.406 1 83.06 82 GLU A N 1
ATOM 659 C CA . GLU A 1 82 ? -2.145 -8.711 -16.844 1 83.06 82 GLU A CA 1
ATOM 660 C C . GLU A 1 82 ? -1.066 -9.609 -16.25 1 83.06 82 GLU A C 1
ATOM 662 O O . GLU A 1 82 ? -1.354 -10.734 -15.836 1 83.06 82 GLU A O 1
ATOM 667 N N . GLY A 1 83 ? 0.147 -9.133 -16.266 1 87.25 83 GLY A N 1
ATOM 668 C CA . GLY A 1 83 ? 1.24 -9.875 -15.672 1 87.25 83 GLY A CA 1
ATOM 669 C C . GLY A 1 83 ? 1.04 -10.141 -14.188 1 87.25 83 GLY A C 1
ATOM 670 O O . GLY A 1 83 ? 1.31 -11.242 -13.711 1 87.25 83 GLY A O 1
ATOM 671 N N . ILE A 1 84 ? 0.515 -9.172 -13.484 1 94 84 ILE A N 1
ATOM 672 C CA . ILE A 1 84 ? 0.251 -9.281 -12.055 1 94 84 ILE A CA 1
ATOM 673 C C . ILE A 1 84 ? -0.848 -10.312 -11.805 1 94 84 ILE A C 1
ATOM 675 O O . ILE A 1 84 ? -0.709 -11.188 -10.945 1 94 84 ILE A O 1
ATOM 679 N N . ASN A 1 85 ? -1.874 -10.18 -12.617 1 87.25 85 ASN A N 1
ATOM 680 C CA . ASN A 1 85 ? -2.982 -11.117 -12.484 1 87.25 85 ASN A CA 1
ATOM 681 C C . ASN A 1 85 ? -2.541 -12.555 -12.766 1 87.25 85 ASN A C 1
ATOM 683 O O . ASN A 1 85 ? -2.959 -13.484 -12.078 1 87.25 85 ASN A O 1
ATOM 687 N N . MET A 1 86 ? -1.769 -12.734 -13.742 1 87.56 86 MET A N 1
ATOM 688 C CA . MET A 1 86 ? -1.25 -14.055 -14.086 1 87.56 86 MET A CA 1
ATOM 689 C C . MET A 1 86 ? -0.417 -14.625 -12.945 1 87.56 86 MET A C 1
ATOM 691 O O . MET A 1 86 ? -0.545 -15.805 -12.602 1 87.56 86 MET A O 1
ATOM 695 N N . MET A 1 87 ? 0.395 -13.773 -12.352 1 92.5 87 MET A N 1
ATOM 696 C CA . MET A 1 87 ? 1.215 -14.195 -11.219 1 92.5 87 MET A CA 1
ATOM 697 C C . MET A 1 87 ? 0.343 -14.656 -10.055 1 92.5 87 MET A C 1
ATOM 699 O O . MET A 1 87 ? 0.592 -15.703 -9.469 1 92.5 87 MET A O 1
ATOM 703 N N . VAL A 1 88 ? -0.667 -13.93 -9.75 1 92.56 88 VAL A N 1
ATOM 704 C CA . VAL A 1 88 ? -1.565 -14.227 -8.641 1 92.56 88 VAL A CA 1
ATOM 705 C C . VAL A 1 88 ? -2.297 -15.539 -8.906 1 92.56 88 VAL A C 1
ATOM 707 O O . VAL A 1 88 ? -2.41 -16.391 -8.016 1 92.56 88 VAL A O 1
ATOM 710 N N . ASN A 1 89 ? -2.695 -15.711 -10.133 1 85.94 89 ASN A N 1
ATOM 711 C CA . ASN A 1 89 ? -3.395 -16.938 -10.508 1 85.94 89 ASN A CA 1
ATOM 712 C C . ASN A 1 89 ? -2.482 -18.156 -10.406 1 85.94 89 ASN A C 1
ATOM 714 O O . ASN A 1 89 ? -2.896 -19.203 -9.914 1 85.94 89 ASN A O 1
ATOM 718 N N . ASN A 1 90 ? -1.311 -17.984 -10.898 1 87.75 90 ASN A N 1
ATOM 719 C CA . ASN A 1 90 ? -0.351 -19.078 -10.844 1 87.75 90 ASN A CA 1
ATOM 720 C C . ASN A 1 90 ? -0.064 -19.5 -9.406 1 87.75 90 ASN A C 1
ATOM 722 O O . ASN A 1 90 ? -0.018 -20.703 -9.109 1 87.75 90 ASN A O 1
ATOM 726 N N . ILE A 1 91 ? 0.129 -18.531 -8.562 1 92.94 91 ILE A N 1
ATOM 727 C CA . ILE A 1 91 ? 0.383 -18.828 -7.156 1 92.94 91 ILE A CA 1
ATOM 728 C C . ILE A 1 91 ? -0.824 -19.547 -6.555 1 92.94 91 ILE A C 1
ATOM 730 O O . ILE A 1 91 ? -0.671 -20.547 -5.848 1 92.94 91 ILE A O 1
ATOM 734 N N . PHE A 1 92 ? -1.994 -19.031 -6.852 1 88 92 PHE A N 1
ATOM 735 C CA . PHE A 1 92 ? -3.227 -19.625 -6.344 1 88 92 PHE A CA 1
ATOM 736 C C . PHE A 1 92 ? -3.346 -21.078 -6.773 1 88 92 PHE A C 1
ATOM 738 O O . PHE A 1 92 ? -3.633 -21.953 -5.957 1 88 92 PHE A O 1
ATOM 745 N N . TYR A 1 93 ? -3.068 -21.344 -8.039 1 83.19 93 TYR A N 1
ATOM 746 C CA . TYR A 1 93 ? -3.203 -22.703 -8.57 1 83.19 93 TYR A CA 1
ATOM 747 C C . TYR A 1 93 ? -2.176 -23.641 -7.953 1 83.19 93 TYR A C 1
ATOM 749 O O . TYR A 1 93 ? -2.477 -24.797 -7.668 1 83.19 93 TYR A O 1
ATOM 757 N N . GLU A 1 94 ? -1.018 -23.125 -7.746 1 88.06 94 GLU A N 1
ATOM 758 C CA . GLU A 1 94 ? 0.032 -23.922 -7.125 1 88.06 94 GLU A CA 1
ATOM 759 C C . GLU A 1 94 ? -0.325 -24.281 -5.684 1 88.06 94 GLU A C 1
ATOM 761 O O . GLU A 1 94 ? -0.067 -25.391 -5.23 1 88.06 94 GLU A O 1
ATOM 766 N N . LEU A 1 95 ? -0.887 -23.344 -5.012 1 89.25 95 LEU A N 1
ATOM 767 C CA . LEU A 1 95 ? -1.279 -23.562 -3.623 1 89.25 95 LEU A CA 1
ATOM 768 C C . LEU A 1 95 ? -2.453 -24.531 -3.537 1 89.25 95 LEU A C 1
ATOM 770 O O . LEU A 1 95 ? -2.494 -25.391 -2.65 1 89.25 95 LEU A O 1
ATOM 774 N N . GLU A 1 96 ? -3.387 -24.344 -4.367 1 82.5 96 GLU A N 1
ATOM 775 C CA . GLU A 1 96 ? -4.559 -25.219 -4.402 1 82.5 96 GLU A CA 1
ATOM 776 C C . GLU A 1 96 ? -4.168 -26.656 -4.688 1 82.5 96 GLU A C 1
ATOM 778 O O . GLU A 1 96 ? -4.801 -27.594 -4.18 1 82.5 96 GLU A O 1
ATOM 783 N N . GLY A 1 97 ? -3.219 -26.75 -5.488 1 80.75 97 GLY A N 1
ATOM 784 C CA . GLY A 1 97 ? -2.754 -28.094 -5.84 1 80.75 97 GLY A CA 1
ATOM 785 C C . GLY A 1 97 ? -2.064 -28.797 -4.695 1 80.75 97 GLY A C 1
ATOM 786 O O . GLY A 1 97 ? -1.949 -30.031 -4.703 1 80.75 97 GLY A O 1
ATOM 787 N N . LYS A 1 98 ? -1.719 -27.969 -3.787 1 80.62 98 LYS A N 1
ATOM 788 C CA . LYS A 1 98 ? -1.081 -28.578 -2.625 1 80.62 98 LYS A CA 1
ATOM 789 C C . LYS A 1 98 ? -2.102 -29.3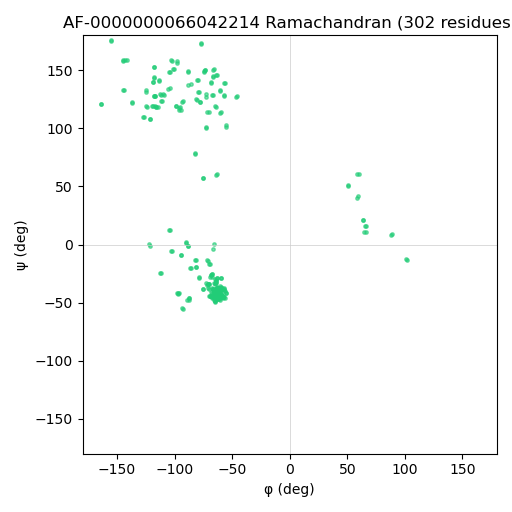28 -1.767 1 80.62 98 LYS A C 1
ATOM 791 O O . LYS A 1 98 ? -3.254 -28.891 -1.655 1 80.62 98 LYS A O 1
ATOM 796 N N . LYS A 1 99 ? -1.989 -30.578 -1.391 1 75.38 99 LYS A N 1
ATOM 797 C CA . LYS A 1 99 ? -2.883 -31.469 -0.661 1 75.38 99 LYS A CA 1
ATOM 798 C C . LYS A 1 99 ? -3.08 -31 0.777 1 75.38 99 LYS A C 1
ATOM 800 O O . LYS A 1 99 ? -3.916 -31.531 1.504 1 75.38 99 LYS A O 1
ATOM 805 N N . GLU A 1 100 ? -2.477 -29.953 1.109 1 77.69 100 GLU A N 1
ATOM 806 C CA . GLU A 1 100 ? -2.557 -29.469 2.484 1 77.69 100 GLU A CA 1
ATOM 807 C C . GLU A 1 100 ? -3.758 -28.547 2.68 1 77.69 100 GLU A C 1
ATOM 809 O O . GLU A 1 100 ? -4.09 -27.75 1.797 1 77.69 100 GLU A O 1
ATOM 814 N N . ASN A 1 101 ? -4.434 -28.766 3.838 1 79.69 101 ASN A N 1
ATOM 815 C CA . ASN A 1 101 ? -5.602 -27.938 4.168 1 79.69 101 ASN A CA 1
ATOM 816 C C . ASN A 1 101 ? -5.195 -26.609 4.777 1 79.69 101 ASN A C 1
ATOM 818 O O . ASN A 1 101 ? -6.02 -25.703 4.891 1 79.69 101 ASN A O 1
ATOM 822 N N . ALA A 1 102 ? -4.008 -26.531 5.262 1 90 102 ALA A N 1
ATOM 823 C CA . ALA A 1 102 ? -3.51 -25.281 5.836 1 90 102 ALA A CA 1
ATOM 824 C C . ALA A 1 102 ? -2.078 -25 5.387 1 90 102 ALA A C 1
ATOM 826 O O . ALA A 1 102 ? -1.208 -25.875 5.492 1 90 102 ALA A O 1
ATOM 827 N N . ILE A 1 103 ? -1.949 -23.875 4.781 1 93.44 103 ILE A N 1
ATOM 828 C CA . ILE A 1 103 ? -0.652 -23.5 4.227 1 93.44 103 ILE A CA 1
ATOM 829 C C . ILE A 1 103 ? -0.04 -22.375 5.047 1 93.44 103 ILE A C 1
ATOM 831 O O . ILE A 1 103 ? -0.693 -21.359 5.301 1 93.44 103 ILE A O 1
ATOM 835 N N . PRO A 1 104 ? 1.2 -22.562 5.473 1 94.44 104 PRO A N 1
ATOM 836 C CA . PRO A 1 104 ? 1.858 -21.469 6.207 1 94.44 104 PRO A CA 1
ATOM 837 C C . PRO A 1 104 ? 2.039 -20.219 5.363 1 94.44 104 PRO A C 1
ATOM 839 O O . PRO A 1 104 ? 2.324 -20.297 4.168 1 94.44 104 PRO A O 1
ATOM 842 N N . THR A 1 105 ? 1.95 -19.062 6 1 94 105 THR A N 1
ATOM 843 C CA . THR A 1 105 ? 2.102 -17.781 5.32 1 94 105 THR A CA 1
ATOM 844 C C . THR A 1 105 ? 3.469 -17.672 4.652 1 94 105 THR A C 1
ATOM 846 O O . THR A 1 105 ? 3.604 -17.062 3.592 1 94 105 THR A O 1
ATOM 849 N N . ASN A 1 106 ? 4.473 -18.344 5.211 1 94.62 106 ASN A N 1
ATOM 850 C CA . ASN A 1 106 ? 5.832 -18.281 4.684 1 94.62 106 ASN A CA 1
ATOM 851 C C . ASN A 1 106 ? 5.918 -18.906 3.289 1 94.62 106 ASN A C 1
ATOM 853 O O . ASN A 1 106 ? 6.711 -18.453 2.457 1 94.62 106 ASN A O 1
ATOM 857 N N . VAL A 1 107 ? 5.125 -19.891 3.092 1 94.56 107 VAL A N 1
ATOM 858 C CA . VAL A 1 107 ? 5.117 -20.531 1.786 1 94.56 107 VAL A CA 1
ATOM 859 C C . VAL A 1 107 ? 4.59 -19.578 0.728 1 94.56 107 VAL A C 1
ATOM 861 O O . VAL A 1 107 ? 5.188 -19.422 -0.342 1 94.56 107 VAL A O 1
ATOM 864 N N . ILE A 1 108 ? 3.551 -18.906 1.017 1 95.19 108 ILE A N 1
ATOM 865 C CA . ILE A 1 108 ? 2.932 -17.953 0.104 1 95.19 108 ILE A CA 1
ATOM 866 C C . ILE A 1 108 ? 3.883 -16.781 -0.15 1 95.19 108 ILE A C 1
ATOM 868 O O . ILE A 1 108 ? 4.117 -16.406 -1.3 1 95.19 108 ILE A O 1
ATOM 872 N N . GLY A 1 109 ? 4.422 -16.234 0.989 1 96.44 109 GLY A N 1
ATOM 873 C CA . GLY A 1 109 ? 5.363 -15.141 0.883 1 96.44 109 GLY A CA 1
ATOM 874 C C . GLY A 1 109 ? 6.559 -15.453 0.007 1 96.44 109 GLY A C 1
ATOM 875 O O . GLY A 1 109 ? 6.961 -14.641 -0.825 1 96.44 109 GLY A O 1
ATOM 876 N N . LYS A 1 110 ? 7.043 -16.609 0.165 1 96.69 110 LYS A N 1
ATOM 877 C CA . LYS A 1 110 ? 8.195 -17.031 -0.625 1 96.69 110 LYS A CA 1
ATOM 878 C C . LYS A 1 110 ? 7.84 -17.141 -2.105 1 96.69 110 LYS A C 1
ATOM 880 O O . LYS A 1 110 ? 8.633 -16.75 -2.969 1 96.69 110 LYS A O 1
ATOM 885 N N . MET A 1 111 ? 6.727 -17.656 -2.383 1 96.81 111 MET A N 1
ATOM 886 C CA . MET A 1 111 ? 6.281 -17.781 -3.768 1 96.81 111 MET A CA 1
ATOM 887 C C . MET A 1 111 ? 6.16 -16.406 -4.418 1 96.81 111 MET A C 1
ATOM 889 O O . MET A 1 111 ? 6.574 -16.219 -5.562 1 96.81 111 MET A O 1
ATOM 893 N N . VAL A 1 112 ? 5.598 -15.484 -3.658 1 97.69 112 VAL A N 1
ATOM 894 C CA . VAL A 1 112 ? 5.453 -14.125 -4.168 1 97.69 112 VAL A CA 1
ATOM 895 C C . VAL A 1 112 ? 6.832 -13.516 -4.41 1 97.69 112 VAL A C 1
ATOM 897 O O . VAL A 1 112 ? 7.07 -12.906 -5.457 1 97.69 112 VAL A O 1
ATOM 900 N N . MET A 1 113 ? 7.695 -13.734 -3.459 1 97.38 113 MET A N 1
ATOM 901 C CA . MET A 1 113 ? 9.047 -13.195 -3.562 1 97.38 113 MET A CA 1
ATOM 902 C C . MET A 1 113 ? 9.758 -13.734 -4.801 1 97.38 113 MET A C 1
ATOM 904 O O . MET A 1 113 ? 10.383 -12.977 -5.543 1 97.38 113 MET A O 1
ATOM 908 N N . ASP A 1 114 ? 9.641 -14.945 -5.004 1 96.69 114 ASP A N 1
ATOM 909 C CA . ASP A 1 114 ? 10.297 -15.586 -6.141 1 96.69 114 ASP A CA 1
ATOM 910 C C . ASP A 1 114 ? 9.781 -15.008 -7.461 1 96.69 114 ASP A C 1
ATOM 912 O O . ASP A 1 114 ? 10.57 -14.75 -8.375 1 96.69 114 ASP A O 1
ATOM 916 N N . ASN A 1 115 ? 8.523 -14.836 -7.559 1 96.5 115 ASN A N 1
ATOM 917 C CA . ASN A 1 115 ? 7.93 -14.289 -8.773 1 96.5 115 ASN A CA 1
ATOM 918 C C . ASN A 1 115 ? 8.32 -12.828 -8.977 1 96.5 115 ASN A C 1
ATOM 920 O O . ASN A 1 115 ? 8.688 -12.422 -10.078 1 96.5 115 ASN A O 1
ATOM 924 N N . LEU A 1 116 ? 8.336 -12.016 -7.918 1 97.25 116 LEU A N 1
ATOM 925 C CA . LEU A 1 116 ? 8.672 -10.602 -8.016 1 97.25 116 LEU A CA 1
ATOM 926 C C . LEU A 1 116 ? 10.156 -10.414 -8.336 1 97.25 116 LEU A C 1
ATOM 928 O O . LEU A 1 116 ? 10.531 -9.477 -9.039 1 97.25 116 LEU A O 1
ATOM 932 N N . PHE A 1 117 ? 10.938 -11.328 -7.801 1 96.19 117 PHE A N 1
ATOM 933 C CA . PHE A 1 117 ? 12.367 -11.258 -8.07 1 96.19 117 PHE A CA 1
ATOM 934 C C . PHE A 1 117 ? 12.633 -11.289 -9.57 1 96.19 117 PHE A C 1
ATOM 936 O O . PHE A 1 117 ? 13.523 -10.594 -10.062 1 96.19 117 PHE A O 1
ATOM 943 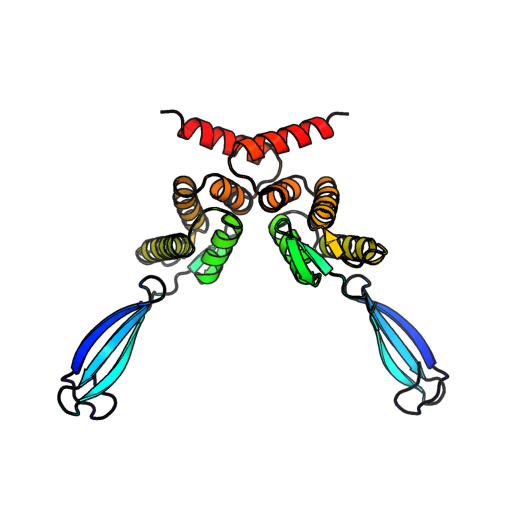N N . LYS A 1 118 ? 11.875 -12.102 -10.234 1 94.19 118 LYS A N 1
ATOM 944 C CA . LYS A 1 118 ? 12.031 -12.25 -11.68 1 94.19 118 LYS A CA 1
ATOM 945 C C . LYS A 1 118 ? 11.375 -11.094 -12.43 1 94.19 118 LYS A C 1
ATOM 947 O O . LYS A 1 118 ? 11.844 -10.688 -13.492 1 94.19 118 LYS A O 1
ATOM 952 N N . LEU A 1 119 ? 10.398 -10.531 -11.867 1 94.69 119 LEU A N 1
ATOM 953 C CA . LEU A 1 119 ? 9.562 -9.555 -12.562 1 94.69 119 LEU A CA 1
ATOM 954 C C . LEU A 1 119 ? 10.133 -8.148 -12.398 1 94.69 119 LEU A C 1
ATOM 956 O O . LEU A 1 119 ? 10.227 -7.395 -13.375 1 94.69 119 LEU A O 1
ATOM 960 N N . ASP A 1 120 ? 10.484 -7.77 -11.188 1 96.94 120 ASP A N 1
ATOM 961 C CA . ASP A 1 120 ? 10.922 -6.41 -10.883 1 96.94 120 ASP A CA 1
ATOM 962 C C . ASP A 1 120 ? 11.625 -6.352 -9.523 1 96.94 120 ASP A C 1
ATOM 964 O O . ASP A 1 120 ? 11.008 -6.609 -8.492 1 96.94 120 ASP A O 1
ATOM 968 N N . LYS A 1 121 ? 12.836 -5.938 -9.508 1 97.5 121 LYS A N 1
ATOM 969 C CA . LYS A 1 121 ? 13.656 -5.957 -8.297 1 97.5 121 LYS A CA 1
ATOM 970 C C . LYS A 1 121 ? 13.18 -4.914 -7.293 1 97.5 121 LYS A C 1
ATOM 972 O O . LYS A 1 121 ? 13.281 -5.117 -6.082 1 97.5 121 LYS A O 1
ATOM 977 N N . VAL A 1 122 ? 12.688 -3.779 -7.762 1 98.31 122 VAL A N 1
ATOM 978 C CA . VAL A 1 122 ? 12.172 -2.748 -6.867 1 98.31 122 VAL A CA 1
ATOM 979 C C . VAL A 1 122 ? 10.93 -3.266 -6.141 1 98.31 122 VAL A C 1
ATOM 981 O O . VAL A 1 122 ? 10.836 -3.162 -4.914 1 98.31 122 VAL A O 1
ATOM 984 N N . ALA A 1 123 ? 10.047 -3.836 -6.902 1 98.5 123 ALA A N 1
ATOM 985 C CA . ALA A 1 123 ? 8.844 -4.426 -6.312 1 98.5 123 ALA A CA 1
ATOM 986 C C . ALA A 1 123 ? 9.211 -5.539 -5.332 1 98.5 123 ALA A C 1
ATOM 988 O O . ALA A 1 123 ? 8.555 -5.699 -4.301 1 98.5 123 ALA A O 1
ATOM 989 N N . TYR A 1 124 ? 10.25 -6.305 -5.707 1 98.12 124 TYR A N 1
ATOM 990 C CA . TYR A 1 124 ? 10.75 -7.363 -4.84 1 98.12 124 TYR A CA 1
ATOM 991 C C . TYR A 1 124 ? 11.156 -6.812 -3.479 1 98.12 124 TYR A C 1
ATOM 993 O O . TYR A 1 124 ? 10.758 -7.348 -2.439 1 98.12 124 TYR A O 1
ATOM 1001 N N . VAL A 1 125 ? 11.875 -5.695 -3.447 1 98.56 125 VAL A N 1
ATOM 1002 C CA . VAL A 1 125 ? 12.359 -5.102 -2.207 1 98.56 125 VAL A CA 1
ATOM 1003 C C . VAL A 1 125 ? 11.188 -4.547 -1.403 1 98.56 125 VAL A C 1
ATOM 1005 O O . VAL A 1 125 ? 11.133 -4.695 -0.181 1 98.56 125 VAL A O 1
ATOM 1008 N N . ARG A 1 126 ? 10.234 -3.838 -2.049 1 98.5 126 ARG A N 1
ATOM 1009 C CA . ARG A 1 126 ? 9.07 -3.27 -1.373 1 98.5 126 ARG A CA 1
ATOM 1010 C C . ARG A 1 126 ? 8.258 -4.355 -0.671 1 98.5 126 ARG A C 1
ATOM 1012 O O . ARG A 1 126 ? 7.891 -4.203 0.495 1 98.5 126 ARG A O 1
ATOM 1019 N N . PHE A 1 127 ? 8.047 -5.484 -1.402 1 98.44 127 PHE A N 1
ATOM 1020 C CA . PHE A 1 127 ? 7.301 -6.59 -0.816 1 98.44 127 PHE A CA 1
ATOM 1021 C C . PHE A 1 127 ? 8.086 -7.227 0.327 1 98.44 127 PHE A C 1
ATOM 1023 O O . PHE A 1 127 ? 7.523 -7.512 1.387 1 98.44 127 PHE A O 1
ATOM 1030 N N . ALA A 1 128 ? 9.328 -7.473 0.135 1 98.06 128 ALA A N 1
ATOM 1031 C CA . ALA A 1 128 ? 10.188 -8.102 1.14 1 98.06 128 ALA A CA 1
ATOM 1032 C C . ALA A 1 128 ? 10.188 -7.305 2.439 1 98.06 128 ALA A C 1
ATOM 1034 O O . ALA A 1 128 ? 10.195 -7.879 3.529 1 98.06 128 ALA A O 1
ATOM 1035 N N . SER A 1 129 ? 10.156 -6.004 2.232 1 98.12 129 SER A N 1
ATOM 1036 C CA . SER A 1 129 ? 10.273 -5.145 3.404 1 98.12 129 SER A CA 1
ATOM 1037 C C . SER A 1 129 ? 9.086 -5.324 4.344 1 98.12 129 SER A C 1
ATOM 1039 O O . SER A 1 129 ? 9.227 -5.191 5.562 1 98.12 129 SER A O 1
ATOM 1041 N N . VAL A 1 130 ? 7.926 -5.617 3.803 1 96.94 130 VAL A N 1
ATOM 1042 C CA . VAL A 1 130 ? 6.727 -5.836 4.609 1 96.94 130 VAL A CA 1
ATOM 1043 C C . VAL A 1 130 ? 6.656 -7.301 5.039 1 96.94 130 VAL A C 1
ATOM 1045 O O . VAL A 1 130 ? 6.453 -7.598 6.219 1 96.94 130 VAL A O 1
ATOM 1048 N N . TYR A 1 131 ? 6.895 -8.195 4.078 1 95.38 131 TYR A N 1
ATOM 1049 C CA . TYR A 1 131 ? 6.738 -9.625 4.305 1 95.38 131 TYR A CA 1
ATOM 1050 C C . TYR A 1 131 ? 7.742 -10.125 5.336 1 95.38 131 TYR A C 1
ATOM 1052 O O . TYR A 1 131 ? 7.395 -10.93 6.211 1 95.38 131 TYR A O 1
ATOM 1060 N N . MET A 1 132 ? 8.914 -9.672 5.242 1 95.31 132 MET A N 1
ATOM 1061 C CA . MET A 1 132 ? 9.969 -10.141 6.129 1 95.31 132 MET A CA 1
ATOM 1062 C C . MET A 1 132 ? 10.047 -9.289 7.395 1 95.31 132 MET A C 1
ATOM 1064 O O . MET A 1 132 ? 10.969 -9.438 8.195 1 95.31 132 MET A O 1
ATOM 1068 N N . ASN A 1 133 ? 9.164 -8.328 7.523 1 94.81 133 ASN A N 1
ATOM 1069 C CA . ASN A 1 133 ? 9.062 -7.508 8.727 1 94.81 133 ASN A CA 1
ATOM 1070 C C . ASN A 1 133 ? 10.367 -6.781 9.023 1 94.81 133 ASN A C 1
ATOM 1072 O O . ASN A 1 133 ? 10.922 -6.914 10.117 1 94.81 133 ASN A O 1
ATOM 1076 N N . PHE A 1 134 ? 10.781 -5.918 8.039 1 97.25 134 PHE A N 1
ATOM 1077 C CA . PHE A 1 134 ? 11.992 -5.133 8.219 1 97.25 134 PHE A CA 1
ATOM 1078 C C . PHE A 1 134 ? 11.922 -4.297 9.492 1 97.25 134 PHE A C 1
ATOM 1080 O O . PHE A 1 134 ? 10.891 -3.682 9.773 1 97.25 134 PHE A O 1
ATOM 1087 N N . ARG A 1 135 ? 13.094 -4.238 10.242 1 95.38 135 ARG A N 1
ATOM 1088 C CA . ARG A 1 135 ? 13.109 -3.533 11.523 1 95.38 135 ARG A CA 1
ATOM 1089 C C . ARG A 1 135 ? 13.977 -2.281 11.445 1 95.38 135 ARG A C 1
ATOM 1091 O O . ARG A 1 135 ? 13.797 -1.35 12.234 1 95.38 135 ARG A O 1
ATOM 1098 N N . ASN A 1 136 ? 14.859 -2.334 10.547 1 95.75 136 ASN A N 1
ATOM 1099 C CA . ASN A 1 136 ? 15.75 -1.186 10.391 1 95.75 136 ASN A CA 1
ATOM 1100 C C . ASN A 1 136 ? 16.312 -1.094 8.977 1 95.75 136 ASN A C 1
ATOM 1102 O O . ASN A 1 136 ? 16.016 -1.944 8.133 1 95.75 136 ASN A O 1
ATOM 1106 N N . ILE A 1 137 ? 17.031 -0.062 8.719 1 95.56 137 ILE A N 1
ATOM 1107 C CA . ILE A 1 137 ? 17.5 0.247 7.375 1 95.56 137 ILE A CA 1
ATOM 1108 C C . ILE A 1 137 ? 18.516 -0.81 6.926 1 95.56 137 ILE A C 1
ATOM 1110 O O . ILE A 1 137 ? 18.719 -1.018 5.727 1 95.56 137 ILE A O 1
ATOM 1114 N N . ASN A 1 138 ? 19.172 -1.443 7.844 1 95.75 138 ASN A N 1
ATOM 1115 C CA . ASN A 1 138 ? 20.141 -2.479 7.504 1 95.75 138 ASN A CA 1
ATOM 1116 C C . ASN A 1 138 ? 19.484 -3.656 6.797 1 95.75 138 ASN A C 1
ATOM 1118 O O . ASN A 1 138 ? 20.109 -4.332 5.984 1 95.75 138 ASN A O 1
ATOM 1122 N N . ASP A 1 139 ? 18.281 -3.873 7.094 1 97.38 139 ASP A N 1
ATOM 1123 C CA . ASP A 1 139 ? 17.562 -4.957 6.438 1 97.38 139 ASP A CA 1
ATOM 1124 C C . ASP A 1 139 ? 17.422 -4.707 4.938 1 97.38 139 ASP A C 1
ATOM 1126 O O . ASP A 1 139 ? 17.453 -5.648 4.141 1 97.38 139 ASP A O 1
ATOM 1130 N N . PHE A 1 140 ? 17.297 -3.42 4.543 1 97.12 140 PHE A N 1
ATOM 1131 C CA . PHE A 1 140 ? 17.312 -3.072 3.127 1 97.12 140 PHE A CA 1
ATOM 1132 C C . PHE A 1 140 ? 18.672 -3.383 2.506 1 97.12 140 PHE A C 1
ATOM 1134 O O . PHE A 1 140 ? 18.734 -3.955 1.416 1 97.12 140 PHE A O 1
ATOM 1141 N N . SER A 1 141 ? 19.656 -2.99 3.23 1 95.19 141 SER A N 1
ATOM 1142 C CA . SER A 1 141 ? 21.016 -3.223 2.729 1 95.19 141 SER A CA 1
ATOM 1143 C C . SER A 1 141 ? 21.266 -4.711 2.516 1 95.19 141 SER A C 1
ATOM 1145 O O . SER A 1 141 ? 21.891 -5.102 1.525 1 95.19 141 SER A O 1
ATOM 1147 N N . ASN A 1 142 ? 20.844 -5.461 3.432 1 96.06 142 ASN A N 1
ATOM 1148 C CA . ASN A 1 142 ? 21.047 -6.902 3.348 1 96.06 142 ASN A CA 1
ATOM 1149 C C . ASN A 1 142 ? 20.344 -7.492 2.121 1 96.06 142 ASN A C 1
ATOM 1151 O O . ASN A 1 142 ? 20.938 -8.305 1.403 1 96.06 142 ASN A O 1
ATOM 1155 N N . ILE A 1 14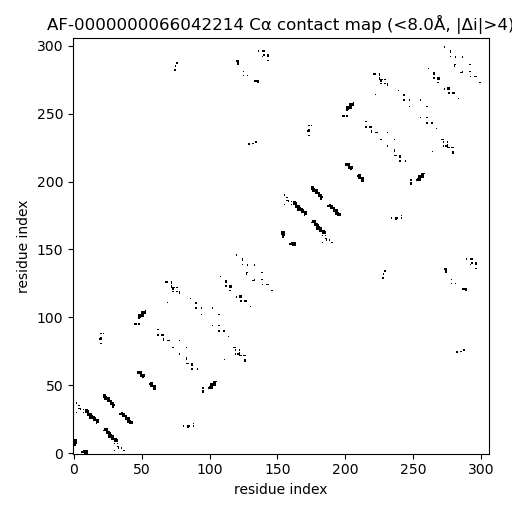3 ? 19.156 -7.125 1.922 1 95.25 143 ILE A N 1
ATOM 1156 C CA . ILE A 1 143 ? 18.391 -7.672 0.801 1 95.25 143 ILE A CA 1
ATOM 1157 C C . ILE A 1 143 ? 19 -7.195 -0.515 1 95.25 143 ILE A C 1
ATOM 1159 O O . ILE A 1 143 ? 19.031 -7.938 -1.5 1 95.25 143 ILE A O 1
ATOM 1163 N N . ILE A 1 144 ? 19.438 -5.945 -0.538 1 95 144 ILE A N 1
ATOM 1164 C CA . ILE A 1 144 ? 20.078 -5.402 -1.73 1 95 144 ILE A CA 1
ATOM 1165 C C . ILE A 1 144 ? 21.359 -6.18 -2.031 1 95 144 ILE A C 1
ATOM 1167 O O . ILE A 1 144 ? 21.641 -6.504 -3.188 1 95 144 ILE A O 1
ATOM 1171 N N . ALA A 1 145 ? 22.094 -6.449 -1.015 1 94.12 145 ALA A N 1
ATOM 1172 C CA . ALA A 1 145 ? 23.312 -7.242 -1.164 1 94.12 145 ALA A CA 1
ATOM 1173 C C . ALA A 1 145 ? 23 -8.625 -1.734 1 94.12 145 ALA A C 1
ATOM 1175 O O . ALA A 1 145 ? 23.734 -9.133 -2.58 1 94.12 145 ALA A O 1
ATOM 1176 N N . LYS A 1 146 ? 21.953 -9.188 -1.231 1 92.94 146 LYS A N 1
ATOM 1177 C CA . LYS A 1 146 ? 21.531 -10.5 -1.708 1 92.94 146 LYS A CA 1
ATOM 1178 C C . LYS A 1 146 ? 21.172 -10.461 -3.191 1 92.94 146 LYS A C 1
ATOM 1180 O O . LYS A 1 146 ? 21.516 -11.367 -3.945 1 92.94 146 LYS A O 1
ATOM 1185 N N . ILE A 1 147 ? 20.516 -9.414 -3.633 1 94.12 147 ILE A N 1
ATOM 1186 C CA . ILE A 1 147 ? 20.109 -9.258 -5.023 1 94.12 147 ILE A CA 1
ATOM 1187 C C . ILE A 1 147 ? 21.344 -9.117 -5.914 1 94.12 147 ILE A C 1
ATOM 1189 O O . ILE A 1 147 ? 21.406 -9.719 -6.984 1 94.12 147 ILE A O 1
ATOM 1193 N N . ILE A 1 148 ? 22.266 -8.297 -5.445 1 90.69 148 ILE A N 1
ATOM 1194 C CA . ILE A 1 148 ? 23.484 -8.039 -6.215 1 90.69 148 ILE A CA 1
ATOM 1195 C C . ILE A 1 148 ? 24.281 -9.328 -6.359 1 90.69 148 ILE A C 1
ATOM 1197 O O . ILE A 1 148 ? 24.828 -9.602 -7.43 1 90.69 148 ILE A O 1
ATOM 1201 N N . SER A 1 149 ? 24.281 -10.086 -5.363 1 89.81 149 SER A N 1
ATOM 1202 C CA . SER A 1 149 ? 25.031 -11.336 -5.383 1 89.81 149 SER A CA 1
ATOM 1203 C C . SER A 1 149 ? 24.391 -12.359 -6.309 1 89.81 149 SER A C 1
ATOM 1205 O O . SER A 1 149 ? 25.078 -13.195 -6.902 1 89.81 149 SER A O 1
ATOM 1207 N N . GLU A 1 150 ? 23.125 -12.359 -6.305 1 83.81 150 GLU A N 1
ATOM 1208 C CA . GLU A 1 150 ? 22.406 -13.312 -7.16 1 83.81 150 GLU A CA 1
ATOM 1209 C C . GLU A 1 150 ? 22.5 -12.906 -8.625 1 83.81 150 GLU A C 1
ATOM 1211 O O . GLU A 1 150 ? 22.391 -13.75 -9.516 1 83.81 150 GLU A O 1
ATOM 1216 N N . LYS A 1 151 ? 22.547 -11.641 -9 1 69.12 151 LYS A N 1
ATOM 1217 C CA . LYS A 1 151 ? 22.688 -11.156 -10.367 1 69.12 151 LYS A CA 1
ATOM 1218 C C . LYS A 1 151 ? 24.094 -11.469 -10.906 1 69.12 151 LYS A C 1
ATOM 1220 O O . LYS A 1 151 ? 24.297 -11.516 -12.125 1 69.12 151 LYS A O 1
ATOM 1225 N N . THR A 1 152 ? 25.109 -11.562 -10.078 1 49.72 152 THR A N 1
ATOM 1226 C CA . THR A 1 152 ? 26.453 -11.844 -10.578 1 49.72 152 THR A CA 1
ATOM 1227 C C . THR A 1 152 ? 26.578 -13.297 -11.023 1 49.72 152 THR A C 1
ATOM 1229 O O . THR A 1 152 ? 26.422 -14.211 -10.219 1 49.72 152 THR A O 1
ATOM 1232 N N . PRO A 1 153 ? 26.5 -13.484 -12.375 1 43.66 153 PRO A N 1
ATOM 1233 C CA . PRO A 1 153 ? 26.938 -14.781 -12.898 1 43.66 153 PRO A CA 1
ATOM 1234 C C . PRO A 1 153 ? 28.359 -15.141 -12.469 1 43.66 153 PRO A C 1
ATOM 1236 O O . PRO A 1 153 ? 29.172 -14.25 -12.203 1 43.66 153 PRO A O 1
ATOM 1239 N N . MET B 1 1 ? -24.891 28.125 19.484 1 85.25 1 MET B N 1
ATOM 1240 C CA . MET B 1 1 ? -25.703 27.203 18.703 1 85.25 1 MET B CA 1
ATOM 1241 C C . MET B 1 1 ? -27.141 27.172 19.234 1 85.25 1 MET B C 1
ATOM 1243 O O . MET B 1 1 ? -27.375 27.234 20.438 1 85.25 1 MET B O 1
ATOM 1247 N N . LYS B 1 2 ? -27.953 27.188 18.156 1 90.81 2 LYS B N 1
ATOM 1248 C CA . LYS B 1 2 ? -29.359 27.188 18.547 1 90.81 2 LYS B CA 1
ATOM 1249 C C . LYS B 1 2 ? -29.844 25.797 18.922 1 90.81 2 LYS B C 1
ATOM 1251 O O . LYS B 1 2 ? -29.438 24.797 18.297 1 90.81 2 LYS B O 1
ATOM 1256 N N . CYS B 1 3 ? -30.703 25.828 19.984 1 90.81 3 CYS B N 1
ATOM 1257 C CA . CYS B 1 3 ? -31.328 24.562 20.391 1 90.81 3 CYS B CA 1
ATOM 1258 C C . CYS B 1 3 ? -32.281 24.062 19.312 1 90.81 3 CYS B C 1
ATOM 1260 O O . CYS B 1 3 ? -33.156 24.781 18.859 1 90.81 3 CYS B O 1
ATOM 1262 N N . PRO B 1 4 ? -32.156 22.828 18.891 1 91.06 4 PRO B N 1
ATOM 1263 C CA . PRO B 1 4 ? -33.031 22.281 17.844 1 91.06 4 PRO B CA 1
ATOM 1264 C C . PRO B 1 4 ? -34.469 22.062 18.312 1 91.06 4 PRO B C 1
ATOM 1266 O O . PRO B 1 4 ? -35.375 21.922 17.5 1 91.06 4 PRO B O 1
ATOM 1269 N N . PHE B 1 5 ? -34.562 22.125 19.547 1 89.5 5 PHE B N 1
ATOM 1270 C CA . PHE B 1 5 ? -35.875 21.781 20.094 1 89.5 5 PHE B CA 1
ATOM 1271 C C . PHE B 1 5 ? -36.688 23.047 20.375 1 89.5 5 PHE B C 1
ATOM 1273 O O . PHE B 1 5 ? -37.875 23.078 20.141 1 89.5 5 PHE B O 1
ATOM 1280 N N . CYS B 1 6 ? -36.125 24.094 20.906 1 91.56 6 CYS B N 1
ATOM 1281 C CA . CYS B 1 6 ? -36.906 25.297 21.234 1 91.56 6 CYS B CA 1
ATOM 1282 C C . CYS B 1 6 ? -36.344 26.516 20.516 1 91.56 6 CYS B C 1
ATOM 1284 O O . CYS B 1 6 ? -36.812 27.641 20.734 1 91.56 6 CYS B O 1
ATOM 1286 N N . ASN B 1 7 ? -35.344 26.328 19.781 1 91.25 7 ASN B N 1
ATOM 1287 C CA . ASN B 1 7 ? -34.688 27.344 18.953 1 91.25 7 ASN B CA 1
ATOM 1288 C C . ASN B 1 7 ? -34.062 28.453 19.797 1 91.25 7 ASN B C 1
ATOM 1290 O O . ASN B 1 7 ? -33.75 29.531 19.281 1 91.25 7 ASN B O 1
ATOM 1294 N N . SER B 1 8 ? -33.969 28.297 21.062 1 92.69 8 SER B N 1
ATOM 1295 C CA . SER B 1 8 ? -33.281 29.266 21.922 1 92.69 8 SER B CA 1
ATOM 1296 C C . SER B 1 8 ? -31.797 29.312 21.625 1 92.69 8 SER B C 1
ATOM 1298 O O . SER B 1 8 ? -31.203 28.312 21.219 1 92.69 8 SER B O 1
ATOM 1300 N N . THR B 1 9 ? -31.172 30.5 21.859 1 93.56 9 THR B N 1
ATOM 1301 C CA . THR B 1 9 ? -29.734 30.656 21.656 1 93.56 9 THR B CA 1
ATOM 1302 C C . THR B 1 9 ? -28.969 30.438 22.953 1 93.56 9 THR B C 1
ATOM 1304 O O . THR B 1 9 ? -27.734 30.406 22.953 1 93.56 9 THR B O 1
ATOM 1307 N N . ASP B 1 10 ? -29.672 30.344 23.984 1 94.19 10 ASP B N 1
ATOM 1308 C CA . ASP B 1 10 ? -29.016 30.156 25.281 1 94.19 10 ASP B CA 1
ATOM 1309 C C . ASP B 1 10 ? -28.656 28.688 25.516 1 94.19 10 ASP B C 1
ATOM 1311 O O . ASP B 1 10 ? -29.391 27.969 26.188 1 94.19 10 ASP B O 1
ATOM 1315 N N . THR B 1 11 ? -27.594 28.156 24.953 1 93.62 11 THR B N 1
ATOM 1316 C CA . THR B 1 11 ? -27.062 26.797 25.094 1 93.62 11 THR B CA 1
ATOM 1317 C C . THR B 1 11 ? -25.672 26.812 25.703 1 93.62 11 THR B C 1
ATOM 1319 O O . THR B 1 11 ? -24.938 27.781 25.562 1 93.62 11 THR B O 1
ATOM 1322 N N . GLN B 1 12 ? -25.391 25.781 26.562 1 94.31 12 GLN B N 1
ATOM 1323 C CA . GLN B 1 12 ? -24.094 25.641 27.219 1 94.31 12 GLN B CA 1
ATOM 1324 C C . GLN B 1 12 ? -23.406 24.328 26.812 1 94.31 12 GLN B C 1
ATOM 1326 O O . GLN B 1 12 ? -24.047 23.297 26.703 1 94.31 12 GLN B O 1
ATOM 1331 N N . VAL B 1 13 ? -22.047 24.391 26.594 1 94.19 13 VAL B N 1
ATOM 1332 C CA . VAL B 1 13 ? -21.25 23.203 26.297 1 94.19 13 VAL B CA 1
ATOM 1333 C C . VAL B 1 13 ? -20.938 22.453 27.578 1 94.19 13 VAL B C 1
ATOM 1335 O O . VAL B 1 13 ? -20.406 23.047 28.531 1 94.19 13 VAL B O 1
ATOM 1338 N N . LYS B 1 14 ? -21.328 21.109 27.578 1 92.88 14 LYS B N 1
ATOM 1339 C CA . LYS B 1 14 ? -21.062 20.281 28.766 1 92.88 14 LYS B CA 1
ATOM 1340 C C . LYS B 1 14 ? -19.781 19.484 28.594 1 92.88 14 LYS B C 1
ATOM 1342 O O . LYS B 1 14 ? -19.047 19.25 29.562 1 92.88 14 LYS B O 1
ATOM 1347 N N . ASP B 1 15 ? -19.547 18.938 27.484 1 89.56 15 ASP B N 1
ATOM 1348 C CA . ASP B 1 15 ? -18.375 18.141 27.172 1 89.56 15 ASP B CA 1
ATOM 1349 C C . ASP B 1 15 ? -17.906 18.359 25.734 1 89.56 15 ASP B C 1
ATOM 1351 O O . ASP B 1 15 ? -18.734 18.516 24.828 1 89.56 15 ASP B O 1
ATOM 1355 N N . SER B 1 16 ? -16.656 18.562 25.484 1 85.81 16 SER B N 1
ATOM 1356 C CA . SER B 1 16 ? -16.062 18.672 24.156 1 85.81 16 SER B CA 1
ATOM 1357 C C . SER B 1 16 ? -15.016 17.594 23.922 1 85.81 16 SER B C 1
ATOM 1359 O O . SER B 1 16 ? -14.18 17.328 24.797 1 85.81 16 SER B O 1
ATOM 1361 N N . ARG B 1 17 ? -15.305 16.75 22.859 1 78.69 17 ARG B N 1
ATOM 1362 C CA . ARG B 1 17 ? -14.312 15.727 22.531 1 78.69 17 ARG B CA 1
ATOM 1363 C C . ARG B 1 17 ? -13.898 15.828 21.062 1 78.69 17 ARG B C 1
ATOM 1365 O O . ARG B 1 17 ? -14.734 16.016 20.188 1 78.69 17 ARG B O 1
ATOM 1372 N N . SER B 1 18 ? -12.711 16.047 21.031 1 73.56 18 SER B N 1
ATOM 1373 C CA . SER B 1 18 ? -12.18 16.016 19.672 1 73.56 18 SER B CA 1
ATOM 1374 C C . SER B 1 18 ? -12.141 14.586 19.125 1 73.56 18 SER B C 1
ATOM 1376 O O . SER B 1 18 ? -11.75 13.656 19.844 1 73.56 18 SER B O 1
ATOM 1378 N N . ILE B 1 19 ? -13 14.469 18.094 1 63.81 19 ILE B N 1
ATOM 1379 C CA . ILE B 1 19 ? -12.977 13.18 17.422 1 63.81 19 ILE B CA 1
ATOM 1380 C C . ILE B 1 19 ? -12.109 13.281 16.172 1 63.81 19 ILE B C 1
ATOM 1382 O O . ILE B 1 19 ? -12.016 14.344 15.547 1 63.81 19 ILE B O 1
ATOM 1386 N N . GLU B 1 20 ? -11.648 12.148 15.797 1 58.44 20 GLU B N 1
ATOM 1387 C CA . GLU B 1 20 ? -10.891 11.969 14.562 1 58.44 20 GLU B CA 1
ATOM 1388 C C . GLU B 1 20 ? -9.758 12.984 14.461 1 58.44 20 GLU B C 1
ATOM 1390 O O . GLU B 1 20 ? -9.688 13.75 13.492 1 58.44 20 GLU B O 1
ATOM 1395 N N . ASN B 1 21 ? -9.008 13.086 15.445 1 54.16 21 ASN B N 1
ATOM 1396 C CA . ASN B 1 21 ? -7.781 13.875 15.547 1 54.16 21 ASN B CA 1
ATOM 1397 C C . ASN B 1 21 ? -8.047 15.359 15.289 1 54.16 21 ASN B C 1
ATOM 1399 O O . ASN B 1 21 ? -7.363 15.984 14.477 1 54.16 21 ASN B O 1
ATOM 1403 N N . ASP B 1 22 ? -9.008 15.797 15.766 1 56.81 22 ASP B N 1
ATOM 1404 C CA . ASP B 1 22 ? -9.242 17.219 16.016 1 56.81 22 ASP B CA 1
ATOM 1405 C C . ASP B 1 22 ? -9.867 17.891 14.797 1 56.81 22 ASP B C 1
ATOM 1407 O O . ASP B 1 22 ? -9.805 19.125 14.664 1 56.81 22 ASP B O 1
ATOM 1411 N N . MET B 1 23 ? -10.234 16.984 13.797 1 61 23 MET B N 1
ATOM 1412 C CA . MET B 1 23 ? -10.891 17.672 12.695 1 61 23 MET B CA 1
ATOM 1413 C C . MET B 1 23 ? -12.383 17.828 12.961 1 61 23 MET B C 1
ATOM 1415 O O . MET B 1 23 ? -13.062 18.625 12.297 1 61 23 MET B O 1
ATOM 1419 N N . LEU B 1 24 ? -12.688 16.938 13.859 1 69.5 24 LEU B N 1
ATOM 1420 C CA . LEU B 1 24 ? -14.094 16.984 14.227 1 69.5 24 LEU B CA 1
ATOM 1421 C C . LEU B 1 24 ? -14.258 17.094 15.742 1 69.5 24 LEU B C 1
ATOM 1423 O O . LEU B 1 24 ? -13.625 16.359 16.5 1 69.5 24 LEU B O 1
ATOM 1427 N N . ILE B 1 25 ? -14.68 18.203 16.078 1 78.56 25 ILE B N 1
ATOM 1428 C CA . ILE B 1 25 ? -14.977 18.375 17.5 1 78.56 25 ILE B CA 1
ATOM 1429 C C . ILE B 1 25 ? -16.469 18.141 17.75 1 78.56 25 ILE B C 1
ATOM 1431 O O . ILE B 1 25 ? -17.312 18.719 17.078 1 78.56 25 ILE B O 1
ATOM 1435 N N . ARG B 1 26 ? -16.609 17.078 18.562 1 81.44 26 ARG B N 1
ATOM 1436 C CA . ARG B 1 26 ? -17.984 16.828 19.016 1 81.44 26 ARG B CA 1
ATOM 1437 C C . ARG B 1 26 ? -18.25 17.516 20.344 1 81.44 26 ARG B C 1
ATOM 1439 O O . ARG B 1 26 ? -17.438 17.438 21.266 1 81.44 26 ARG B O 1
ATOM 1446 N N . ARG B 1 27 ? -19.25 18.344 20.359 1 86 27 ARG B N 1
ATOM 1447 C CA . ARG B 1 27 ? -19.609 19.031 21.594 1 86 27 ARG B CA 1
ATOM 1448 C C . ARG B 1 27 ? -21 18.609 22.062 1 86 27 ARG B C 1
ATOM 1450 O O . ARG B 1 27 ? -21.969 18.656 21.297 1 86 27 ARG B O 1
ATOM 1457 N N . ARG B 1 28 ? -21.031 18 23.281 1 91.25 28 ARG B N 1
ATOM 1458 C CA . ARG B 1 28 ? -22.312 17.766 23.938 1 91.25 28 ARG B CA 1
ATOM 1459 C C . ARG B 1 28 ? -22.828 19.047 24.578 1 91.25 28 ARG B C 1
ATOM 1461 O O . ARG B 1 28 ? -22.109 19.703 25.328 1 91.25 28 ARG B O 1
ATOM 1468 N N . ARG B 1 29 ? -23.984 19.438 24.188 1 93.69 29 ARG B N 1
ATOM 1469 C CA . ARG B 1 29 ? -24.547 20.703 24.641 1 93.69 29 ARG B CA 1
ATOM 1470 C C . ARG B 1 29 ? -25.844 20.484 25.422 1 93.69 29 ARG B C 1
ATOM 1472 O O . ARG B 1 29 ? -26.484 19.438 25.266 1 93.69 29 ARG B O 1
ATOM 1479 N N . VAL B 1 30 ? -26.109 21.484 26.359 1 95.31 30 VAL B N 1
ATOM 1480 C CA . VAL B 1 30 ? -27.375 21.531 27.078 1 95.31 30 VAL B CA 1
ATOM 1481 C C . VAL B 1 30 ? -28.031 22.891 26.891 1 95.31 30 VAL B C 1
ATOM 1483 O O . VAL B 1 30 ? -27.344 23.922 26.938 1 95.31 30 VAL B O 1
ATOM 1486 N N . CYS B 1 31 ? -29.312 22.812 26.547 1 94.12 31 CYS B N 1
ATOM 1487 C CA . CYS B 1 31 ? -30.078 24.047 26.469 1 94.12 31 CYS B CA 1
ATOM 1488 C C . CYS B 1 31 ? -30.484 24.516 27.859 1 94.12 31 CYS B C 1
ATOM 1490 O O . CYS B 1 31 ? -31.047 23.75 28.656 1 94.12 31 CYS B O 1
ATOM 1492 N N . LEU B 1 32 ? -30.25 25.766 28.109 1 93.81 32 LEU B N 1
ATOM 1493 C CA . LEU B 1 32 ? -30.562 26.281 29.438 1 93.81 32 LEU B CA 1
ATOM 1494 C C . LEU B 1 32 ? -32.031 26.625 29.547 1 93.81 32 LEU B C 1
ATOM 1496 O O . LEU B 1 32 ? -32.562 26.875 30.656 1 93.81 32 LEU B O 1
ATOM 1500 N N . VAL B 1 33 ? -32.75 26.688 28.453 1 92.62 33 VAL B N 1
ATOM 1501 C CA . VAL B 1 33 ? -34.188 27.062 28.422 1 92.62 33 VAL B CA 1
ATOM 1502 C C . VAL B 1 33 ? -35.031 25.797 28.5 1 92.62 33 VAL B C 1
ATOM 1504 O O . VAL B 1 33 ? -35.875 25.656 29.422 1 92.62 33 VAL B O 1
ATOM 1507 N N . CYS B 1 34 ? -34.875 24.844 27.656 1 93.88 34 CYS B N 1
ATOM 1508 C CA . CYS B 1 34 ? -35.719 23.656 27.641 1 93.88 34 CYS B CA 1
ATOM 1509 C C . CYS B 1 34 ? -35 22.469 28.281 1 93.88 34 CYS B C 1
ATOM 1511 O O . CYS B 1 34 ? -35.594 21.391 28.422 1 93.88 34 CYS B O 1
ATOM 1513 N N . HIS B 1 35 ? -33.812 22.547 28.641 1 93.44 35 HIS B N 1
ATOM 1514 C CA . HIS B 1 35 ? -33 21.578 29.359 1 93.44 35 HIS B CA 1
ATOM 1515 C C . HIS B 1 35 ? -32.781 20.328 28.516 1 93.44 35 HIS B C 1
ATOM 1517 O O . HIS B 1 35 ? -32.375 19.281 29.062 1 93.44 35 HIS B O 1
ATOM 1523 N N . SER B 1 36 ? -33.062 20.438 27.188 1 92.5 36 SER B N 1
ATOM 1524 C CA . SER B 1 36 ? -32.75 19.312 26.297 1 92.5 36 SER B CA 1
ATOM 1525 C C . SER B 1 36 ? -31.25 19.219 26.031 1 92.5 36 SER B C 1
ATOM 1527 O O . SER B 1 36 ? -30.531 20.219 26.109 1 92.5 36 SER B O 1
ATOM 1529 N N . ARG B 1 37 ? -30.75 17.891 25.828 1 94.06 37 ARG B N 1
ATOM 1530 C CA . ARG B 1 37 ? -29.359 17.641 25.453 1 94.06 37 ARG B CA 1
ATOM 1531 C C . ARG B 1 37 ? -29.234 17.281 23.984 1 94.06 37 ARG B C 1
ATOM 1533 O O . ARG B 1 37 ? -30.109 16.641 23.422 1 94.06 37 ARG B O 1
ATOM 1540 N N . PHE B 1 38 ? -28.297 17.875 23.359 1 92.81 38 PHE B N 1
ATOM 1541 C CA . PHE B 1 38 ? -28.016 17.547 21.953 1 92.81 38 PHE B CA 1
ATOM 1542 C C . PHE B 1 38 ? -26.531 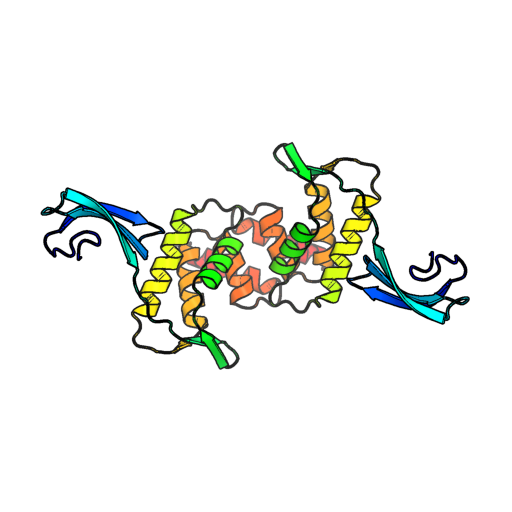17.625 21.672 1 92.81 38 PHE B C 1
ATOM 1544 O O . PHE B 1 38 ? -25.766 18.172 22.469 1 92.81 38 PHE B O 1
ATOM 1551 N N . THR B 1 39 ? -26.078 16.922 20.547 1 88.81 39 THR B N 1
ATOM 1552 C CA . THR B 1 39 ? -24.672 16.859 20.172 1 88.81 39 THR B CA 1
ATOM 1553 C C . THR B 1 39 ? -24.438 17.625 18.875 1 88.81 39 THR B C 1
ATOM 1555 O O . THR B 1 39 ? -25.25 17.562 17.953 1 88.81 39 THR B O 1
ATOM 1558 N N . THR B 1 40 ? -23.531 18.609 18.875 1 85.25 40 THR B N 1
ATOM 1559 C CA . THR B 1 40 ? -23.094 19.281 17.656 1 85.25 40 THR B CA 1
ATOM 1560 C C . THR B 1 40 ? -21.703 18.812 17.266 1 85.25 40 THR B C 1
ATOM 1562 O O . THR B 1 40 ? -20.938 18.344 18.094 1 85.25 40 THR B O 1
ATOM 1565 N N . THR B 1 41 ? -21.438 18.781 15.945 1 79.94 41 THR B N 1
ATOM 1566 C CA . THR B 1 41 ? -20.109 18.484 15.438 1 79.94 41 THR B CA 1
ATOM 1567 C C . THR B 1 41 ? -19.531 19.672 14.688 1 79.94 41 THR B C 1
ATOM 1569 O O . THR B 1 41 ? -20.234 20.344 13.93 1 79.94 41 THR B O 1
ATOM 1572 N N . GLU B 1 42 ? -18.438 20.203 15.156 1 74.12 42 GLU B N 1
ATOM 1573 C CA . GLU B 1 42 ? -17.672 21.219 14.453 1 74.12 42 GLU B CA 1
ATOM 1574 C C . GLU B 1 42 ? -16.547 20.609 13.633 1 74.12 42 GLU B C 1
ATOM 1576 O O . GLU B 1 42 ? -15.719 19.859 14.172 1 74.12 42 GLU B O 1
ATOM 1581 N N . LYS B 1 43 ? -16.75 20.844 12.266 1 67.5 43 LYS B N 1
ATOM 1582 C CA . LYS B 1 43 ? -15.727 20.297 11.383 1 67.5 43 LYS B CA 1
ATOM 1583 C C . LYS B 1 43 ? -15.008 21.422 10.625 1 67.5 43 LYS B C 1
ATOM 1585 O O . LYS B 1 43 ? -15.609 22.453 10.32 1 67.5 43 LYS B O 1
ATOM 1590 N N . LEU B 1 44 ? -13.75 21.453 10.672 1 58.53 44 LEU B N 1
ATOM 1591 C CA . LEU B 1 44 ? -13.008 22.391 9.836 1 58.53 44 LEU B CA 1
ATOM 1592 C C . LEU B 1 44 ? -13.375 22.203 8.367 1 58.53 44 LEU B C 1
ATOM 1594 O O . LEU B 1 44 ? -13.305 21.094 7.832 1 58.53 44 LEU B O 1
ATOM 1598 N N . LEU B 1 45 ? -14.281 23.203 7.863 1 56.5 45 LEU B N 1
ATOM 1599 C CA . LEU B 1 45 ? -14.586 23.188 6.438 1 56.5 45 LEU B CA 1
ATOM 1600 C C . LEU B 1 45 ? -13.344 23.484 5.613 1 56.5 45 LEU B C 1
ATOM 1602 O O . LEU B 1 45 ? -12.922 24.641 5.523 1 56.5 45 LEU B O 1
ATOM 1606 N N . LEU B 1 46 ? -12.477 22.703 5.793 1 57.94 46 LEU B N 1
ATOM 1607 C CA . LEU B 1 46 ? -11.227 22.969 5.082 1 57.94 46 LEU B CA 1
ATOM 1608 C C . LEU B 1 46 ? -11.461 23 3.574 1 57.94 46 LEU B C 1
ATOM 1610 O O . LEU B 1 46 ? -12.266 22.234 3.045 1 57.94 46 LEU B O 1
ATOM 1614 N N . ARG B 1 47 ? -11.242 24.281 3.047 1 61.94 47 ARG B N 1
ATOM 1615 C CA . ARG B 1 47 ? -11.312 24.453 1.6 1 61.94 47 ARG B CA 1
ATOM 1616 C C . ARG B 1 47 ? -10.531 23.375 0.873 1 61.94 47 ARG B C 1
ATOM 1618 O O . ARG B 1 47 ? -9.5 22.906 1.369 1 61.94 47 ARG B O 1
ATOM 1625 N N . SER B 1 48 ? -11.188 22.75 -0.01 1 73.75 48 SER B N 1
ATOM 1626 C CA . SER B 1 48 ? -10.508 21.828 -0.909 1 73.75 48 SER B CA 1
ATOM 1627 C C . SER B 1 48 ? -9.508 22.562 -1.799 1 73.75 48 SER B C 1
ATOM 1629 O O . SER B 1 48 ? -9.695 23.734 -2.121 1 73.75 48 SER B O 1
ATOM 1631 N N . PHE B 1 49 ? -8.242 22.344 -1.803 1 86.19 49 PHE B N 1
ATOM 1632 C CA . PHE B 1 49 ? -7.25 22.875 -2.73 1 86.19 49 PHE B CA 1
ATOM 1633 C C . PHE B 1 49 ? -6.859 21.828 -3.768 1 86.19 49 PHE B C 1
ATOM 1635 O O . PHE B 1 49 ? -7.164 20.641 -3.607 1 86.19 49 PHE B O 1
ATOM 1642 N N . MET B 1 50 ? -6.348 22.422 -4.859 1 92.69 50 MET B N 1
ATOM 1643 C CA . MET B 1 50 ? -5.953 21.531 -5.949 1 92.69 50 MET B CA 1
ATOM 1644 C C . MET B 1 50 ? -4.512 21.062 -5.777 1 92.69 50 MET B C 1
ATOM 1646 O O . MET B 1 50 ? -3.703 21.75 -5.152 1 92.69 50 MET B O 1
ATOM 1650 N N . VAL B 1 51 ? -4.266 19.875 -6.25 1 94.56 51 VAL B N 1
ATOM 1651 C CA . VAL B 1 51 ? -2.92 19.312 -6.285 1 94.56 51 VAL B CA 1
ATOM 1652 C C . VAL B 1 51 ? -2.451 19.172 -7.734 1 94.56 51 VAL B C 1
ATOM 1654 O O . VAL B 1 51 ? -3.189 18.688 -8.586 1 94.56 51 VAL B O 1
ATOM 1657 N N . VAL B 1 52 ? -1.274 19.672 -8.039 1 94.81 52 VAL B N 1
ATOM 1658 C CA . VAL B 1 52 ? -0.699 19.578 -9.375 1 94.81 52 VAL B CA 1
ATOM 1659 C C . VAL B 1 52 ? 0.297 18.422 -9.43 1 94.81 52 VAL B C 1
ATOM 1661 O O . VAL B 1 52 ? 1.303 18.422 -8.719 1 94.81 52 VAL B O 1
ATOM 1664 N N . LYS B 1 53 ? 0.032 17.453 -10.289 1 91.62 53 LYS B N 1
ATOM 1665 C CA . LYS B 1 53 ? 0.887 16.266 -10.422 1 91.62 53 LYS B CA 1
ATOM 1666 C C . LYS B 1 53 ? 2.146 16.594 -11.219 1 91.62 53 LYS B C 1
ATOM 1668 O O . LYS B 1 53 ? 2.25 17.672 -11.82 1 91.62 53 LYS B O 1
ATOM 1673 N N . LYS B 1 54 ? 3.039 15.648 -11.266 1 88.31 54 LYS B N 1
ATOM 1674 C CA . LYS B 1 54 ? 4.312 15.836 -11.961 1 88.31 54 LYS B CA 1
ATOM 1675 C C . LYS B 1 54 ? 4.102 16.031 -13.461 1 88.31 54 LYS B C 1
ATOM 1677 O O . LYS B 1 54 ? 4.859 16.75 -14.109 1 88.31 54 LYS B O 1
ATOM 1682 N N . ASN B 1 55 ? 3.072 15.445 -13.961 1 88.81 55 ASN B N 1
ATOM 1683 C CA . ASN B 1 55 ? 2.803 15.547 -15.391 1 88.81 55 ASN B CA 1
ATOM 1684 C C . ASN B 1 55 ? 1.966 16.781 -15.719 1 88.81 55 ASN B C 1
ATOM 1686 O O . ASN B 1 55 ? 1.548 16.969 -16.859 1 88.81 55 ASN B O 1
ATOM 1690 N N . GLY B 1 56 ? 1.602 17.531 -14.703 1 90 56 GLY B N 1
ATOM 1691 C CA . GLY B 1 56 ? 0.879 18.766 -14.906 1 90 56 GLY B CA 1
ATOM 1692 C C . GLY B 1 56 ? -0.611 18.656 -14.656 1 90 56 GLY B C 1
ATOM 1693 O O . GLY B 1 56 ? -1.315 19.656 -14.562 1 90 56 GLY B O 1
ATOM 1694 N N . GLU B 1 57 ? -1.084 17.406 -14.547 1 93.12 57 GLU B N 1
ATOM 1695 C CA . GLU B 1 57 ? -2.496 17.188 -14.242 1 93.12 57 GLU B CA 1
ATOM 1696 C C . GLU B 1 57 ? -2.834 17.672 -12.836 1 93.12 57 GLU B C 1
ATOM 1698 O O . GLU B 1 57 ? -2.004 17.594 -11.93 1 93.12 57 GLU B O 1
ATOM 1703 N N . THR B 1 58 ? -4.09 18.219 -12.773 1 92.81 58 THR B N 1
ATOM 1704 C CA . THR B 1 58 ? -4.516 18.734 -11.484 1 92.81 58 THR B CA 1
ATOM 1705 C C . THR B 1 58 ? -5.672 17.906 -10.922 1 92.81 58 THR B C 1
ATOM 1707 O O . THR B 1 58 ? -6.496 17.391 -11.68 1 92.81 58 THR B O 1
ATOM 1710 N N . GLU B 1 59 ? -5.641 17.672 -9.617 1 93.62 59 GLU B N 1
ATOM 1711 C CA . GLU B 1 59 ? -6.727 16.984 -8.93 1 93.62 59 GLU B CA 1
ATOM 1712 C C . GLU B 1 59 ? -6.996 17.594 -7.559 1 93.62 59 GLU B C 1
ATOM 1714 O O . GLU B 1 59 ? -6.172 18.344 -7.031 1 93.62 59 GLU B O 1
ATOM 1719 N N . LEU B 1 60 ? -8.18 17.312 -7.137 1 90.5 60 LEU B N 1
ATOM 1720 C CA . LEU B 1 60 ? -8.531 17.781 -5.797 1 90.5 60 LEU B CA 1
ATOM 1721 C C . LEU B 1 60 ? -7.738 17.031 -4.738 1 90.5 60 LEU B C 1
ATOM 1723 O O . LEU B 1 60 ? -7.539 15.812 -4.852 1 90.5 60 LEU B O 1
ATOM 1727 N N . PHE B 1 61 ? -7.34 17.828 -3.789 1 92.31 61 PHE B N 1
ATOM 1728 C CA . PHE B 1 61 ? -6.66 17.188 -2.674 1 92.31 61 PHE B CA 1
ATOM 1729 C C . PHE B 1 61 ? -7.578 16.172 -1.993 1 92.31 61 PHE B C 1
ATOM 1731 O O . PHE B 1 61 ? -8.758 16.453 -1.761 1 92.31 61 PHE B O 1
ATOM 1738 N N . ASN B 1 62 ? -7.062 15.008 -1.755 1 91.5 62 ASN B N 1
ATOM 1739 C CA . ASN B 1 62 ? -7.766 13.914 -1.096 1 91.5 62 ASN B CA 1
ATOM 1740 C C . ASN B 1 62 ? -7.047 13.469 0.173 1 91.5 62 ASN B C 1
ATOM 1742 O O . ASN B 1 62 ? -6.031 12.773 0.103 1 91.5 62 ASN B O 1
ATOM 1746 N N . LYS B 1 63 ? -7.57 13.758 1.241 1 90.31 63 LYS B N 1
ATOM 1747 C CA . LYS B 1 63 ? -6.973 13.438 2.535 1 90.31 63 LYS B CA 1
ATOM 1748 C C . LYS B 1 63 ? -6.867 11.93 2.734 1 90.31 63 LYS B C 1
ATOM 1750 O O . LYS B 1 63 ? -5.891 11.445 3.312 1 90.31 63 LYS B O 1
ATOM 1755 N N . GLN B 1 64 ? -7.898 11.219 2.309 1 92 64 GLN B N 1
ATOM 1756 C CA . GLN B 1 64 ? -7.914 9.766 2.449 1 92 64 GLN B CA 1
ATOM 1757 C C . GLN B 1 64 ? -6.793 9.125 1.642 1 92 64 GLN B C 1
ATOM 1759 O O . GLN B 1 64 ? -6.215 8.117 2.062 1 92 64 GLN B O 1
ATOM 1764 N N . LYS B 1 65 ? -6.539 9.695 0.474 1 93.62 65 LYS B N 1
ATOM 1765 C CA . LYS B 1 65 ? -5.43 9.211 -0.339 1 93.62 65 LYS B CA 1
ATOM 1766 C C . LYS B 1 65 ? -4.098 9.359 0.396 1 93.62 65 LYS B C 1
ATOM 1768 O O . LYS B 1 65 ? -3.266 8.453 0.376 1 93.62 65 LYS B O 1
ATOM 1773 N N . LEU B 1 66 ? -3.93 10.484 1.021 1 94.94 66 LEU B N 1
ATOM 1774 C CA . LEU B 1 66 ? -2.723 10.75 1.795 1 94.94 66 LEU B CA 1
ATOM 1775 C C . LEU B 1 66 ? -2.6 9.773 2.959 1 94.94 66 LEU B C 1
ATOM 1777 O O . LEU B 1 66 ? -1.53 9.203 3.184 1 94.94 66 LEU B O 1
ATOM 1781 N N . LEU B 1 67 ? -3.666 9.539 3.625 1 95.25 67 LEU B N 1
ATOM 1782 C CA . LEU B 1 67 ? -3.691 8.609 4.754 1 95.25 67 LEU B CA 1
ATOM 1783 C C . LEU B 1 67 ? -3.346 7.199 4.301 1 95.25 67 LEU B C 1
ATOM 1785 O O . LEU B 1 67 ? -2.535 6.52 4.934 1 95.25 67 LEU B O 1
ATOM 1789 N N . SER B 1 68 ? -3.953 6.812 3.256 1 95.81 68 SER B N 1
ATOM 1790 C CA . SER B 1 68 ? -3.729 5.465 2.742 1 95.81 68 SER B CA 1
ATOM 1791 C C . SER B 1 68 ? -2.258 5.238 2.41 1 95.81 68 SER B C 1
ATOM 1793 O O . SER B 1 68 ? -1.703 4.18 2.713 1 95.81 68 SER B O 1
ATOM 1795 N N . SER B 1 69 ? -1.655 6.234 1.745 1 96.75 69 SER B N 1
ATOM 1796 C CA . SER B 1 69 ? -0.253 6.113 1.361 1 96.75 69 SER B CA 1
ATOM 1797 C C . SER B 1 69 ? 0.645 5.961 2.586 1 96.75 69 SER B C 1
ATOM 1799 O O . SER B 1 69 ? 1.608 5.191 2.564 1 96.75 69 SER B O 1
ATOM 1801 N N . ILE B 1 70 ? 0.317 6.652 3.621 1 97.56 70 ILE B N 1
ATOM 1802 C CA . ILE B 1 70 ? 1.119 6.617 4.84 1 97.56 70 ILE B CA 1
ATOM 1803 C C . ILE B 1 70 ? 0.875 5.301 5.578 1 97.56 70 ILE B C 1
ATOM 1805 O O . ILE B 1 70 ? 1.809 4.703 6.113 1 97.56 70 ILE B O 1
ATOM 1809 N N . LEU B 1 71 ? -0.358 4.844 5.562 1 96.94 71 LEU B N 1
ATOM 1810 C CA . LEU B 1 71 ? -0.683 3.57 6.195 1 96.94 71 LEU B CA 1
ATOM 1811 C C . LEU B 1 71 ? 0.053 2.422 5.516 1 96.94 71 LEU B C 1
ATOM 1813 O O . LEU B 1 71 ? 0.555 1.517 6.184 1 96.94 71 LEU B O 1
ATOM 1817 N N . ILE B 1 72 ? 0.17 2.504 4.234 1 97.19 72 ILE B N 1
ATOM 1818 C CA . ILE B 1 72 ? 0.879 1.479 3.477 1 97.19 72 ILE B CA 1
ATOM 1819 C C . ILE B 1 72 ? 2.357 1.485 3.859 1 97.19 72 ILE B C 1
ATOM 1821 O O . ILE B 1 72 ? 2.949 0.428 4.09 1 97.19 72 ILE B O 1
ATOM 1825 N N . ALA B 1 73 ? 2.885 2.635 3.953 1 98.12 73 ALA B N 1
ATOM 1826 C CA . ALA B 1 73 ? 4.309 2.773 4.25 1 98.12 73 ALA B CA 1
ATOM 1827 C C . ALA B 1 73 ? 4.621 2.322 5.672 1 98.12 73 ALA B C 1
ATOM 1829 O O . ALA B 1 73 ? 5.742 1.897 5.965 1 98.12 73 ALA B O 1
ATOM 1830 N N . THR B 1 74 ? 3.629 2.406 6.574 1 98.12 74 THR B N 1
ATOM 1831 C CA . THR B 1 74 ? 3.873 2.125 7.984 1 98.12 74 THR B CA 1
ATOM 1832 C C . THR B 1 74 ? 3.322 0.754 8.367 1 98.12 74 THR B C 1
ATOM 1834 O O . THR B 1 74 ? 3.229 0.425 9.547 1 98.12 74 THR B O 1
ATOM 1837 N N . LYS B 1 75 ? 2.961 -0.033 7.355 1 95.94 75 LYS B N 1
ATOM 1838 C CA . LYS B 1 75 ? 2.432 -1.37 7.609 1 95.94 75 LYS B CA 1
ATOM 1839 C C . LYS B 1 75 ? 3.418 -2.205 8.422 1 95.94 75 LYS B C 1
ATOM 1841 O O . LYS B 1 75 ? 4.598 -2.301 8.07 1 95.94 75 LYS B O 1
ATOM 1846 N N . LYS B 1 76 ? 2.945 -2.818 9.547 1 94.25 76 LYS B N 1
ATOM 1847 C CA . LYS B 1 76 ? 3.709 -3.689 10.43 1 94.25 76 LYS B CA 1
ATOM 1848 C C . LYS B 1 76 ? 4.859 -2.934 11.094 1 94.25 76 LYS B C 1
ATOM 1850 O O . LYS B 1 76 ? 5.902 -3.516 11.391 1 94.25 76 LYS B O 1
ATOM 1855 N N . ARG B 1 77 ? 4.742 -1.586 11.133 1 97.12 77 ARG B N 1
ATOM 1856 C CA . ARG B 1 77 ? 5.707 -0.756 11.852 1 97.12 77 ARG B CA 1
ATOM 1857 C C . ARG B 1 77 ? 5.16 -0.328 13.211 1 97.12 77 ARG B C 1
ATOM 1859 O O . ARG B 1 77 ? 3.943 -0.308 13.414 1 97.12 77 ARG B O 1
ATOM 1866 N N . PRO B 1 78 ? 6.109 -0.128 14.133 1 96 78 PRO B N 1
ATOM 1867 C CA . PRO B 1 78 ? 5.664 0.297 15.461 1 96 78 PRO B CA 1
ATOM 1868 C C . PRO B 1 78 ? 5.246 1.765 15.508 1 96 78 PRO B C 1
ATOM 1870 O O . PRO B 1 78 ? 5.812 2.551 16.266 1 96 78 PRO B O 1
ATOM 1873 N N . VAL B 1 79 ? 4.316 2.195 14.719 1 94.75 79 VAL B N 1
ATOM 1874 C CA . VAL B 1 79 ? 3.746 3.537 14.68 1 94.75 79 VAL B CA 1
ATOM 1875 C C . VAL B 1 79 ? 2.256 3.477 15.008 1 94.75 79 VAL B C 1
ATOM 1877 O O . VAL B 1 79 ? 1.524 2.66 14.438 1 94.75 79 VAL B O 1
ATOM 1880 N N . SER B 1 80 ? 1.845 4.227 15.906 1 93.12 80 SER B N 1
ATOM 1881 C CA . SER B 1 80 ? 0.451 4.18 16.328 1 93.12 80 SER B CA 1
ATOM 1882 C C . SER B 1 80 ? -0.47 4.805 15.297 1 93.12 80 SER B C 1
ATOM 1884 O O . SER B 1 80 ? -0.071 5.727 14.578 1 93.12 80 SER B O 1
ATOM 1886 N N . HIS B 1 81 ? -1.675 4.316 15.258 1 90.25 81 HIS B N 1
ATOM 1887 C CA . HIS B 1 81 ? -2.674 4.898 14.375 1 90.25 81 HIS B CA 1
ATOM 1888 C C . HIS B 1 81 ? -2.906 6.371 14.688 1 90.25 81 HIS B C 1
ATOM 1890 O O . HIS B 1 81 ? -3.113 7.18 13.781 1 90.25 81 HIS B O 1
ATOM 1896 N N . GLU B 1 82 ? -2.871 6.641 15.961 1 83.31 82 GLU B N 1
ATOM 1897 C CA . GLU B 1 82 ? -3.043 8.023 16.391 1 83.31 82 GLU B CA 1
ATOM 1898 C C . GLU B 1 82 ? -1.918 8.906 15.867 1 83.31 82 GLU B C 1
ATOM 1900 O O . GLU B 1 82 ? -2.162 10.039 15.43 1 83.31 82 GLU B O 1
ATOM 1905 N N . GLY B 1 83 ? -0.721 8.406 15.969 1 87.25 83 GLY B N 1
ATOM 1906 C CA . GLY B 1 83 ? 0.418 9.133 15.438 1 87.25 83 GLY B CA 1
ATOM 1907 C C . GLY B 1 83 ? 0.313 9.406 13.945 1 87.25 83 GLY B C 1
ATOM 1908 O O . GLY B 1 83 ? 0.628 10.5 13.484 1 87.25 83 GLY B O 1
ATOM 1909 N N . ILE B 1 84 ? -0.184 8.438 13.203 1 94 84 ILE B N 1
ATOM 1910 C CA . ILE B 1 84 ? -0.358 8.547 11.758 1 94 84 ILE B CA 1
ATOM 1911 C C . ILE B 1 84 ? -1.425 9.594 11.445 1 94 84 ILE B C 1
ATOM 1913 O O . ILE B 1 84 ? -1.22 10.461 10.602 1 94 84 ILE B O 1
ATOM 1917 N N . ASN B 1 85 ? -2.492 9.492 12.203 1 87.38 85 ASN B N 1
ATOM 1918 C CA . ASN B 1 85 ? -3.576 10.445 12 1 87.38 85 ASN B CA 1
ATOM 1919 C C . ASN B 1 85 ? -3.131 11.875 12.312 1 87.38 85 ASN B C 1
ATOM 1921 O O . ASN B 1 85 ? -3.492 12.812 11.602 1 87.38 85 ASN B O 1
ATOM 1925 N N . MET B 1 86 ? -2.424 12.039 13.328 1 87.62 86 MET B N 1
ATOM 1926 C CA . MET B 1 86 ? -1.906 13.359 13.703 1 87.62 86 MET B CA 1
ATOM 1927 C C . MET B 1 86 ? -0.999 13.914 12.617 1 87.62 86 MET B C 1
ATOM 1929 O O . MET B 1 86 ? -1.088 15.094 12.266 1 87.62 86 MET B O 1
ATOM 1933 N N . MET B 1 87 ? -0.162 13.055 12.07 1 92.56 87 MET B N 1
ATOM 1934 C CA . MET B 1 87 ? 0.733 13.453 10.992 1 92.56 87 MET B CA 1
ATOM 1935 C C . MET B 1 87 ? -0.059 13.93 9.781 1 92.56 87 MET B C 1
ATOM 1937 O O . MET B 1 87 ? 0.241 14.977 9.203 1 92.56 87 MET B O 1
ATOM 1941 N N . VAL B 1 88 ? -1.062 13.211 9.414 1 92.56 88 VAL B N 1
ATOM 1942 C CA . VAL B 1 88 ? -1.887 13.523 8.25 1 92.56 88 VAL B CA 1
ATOM 1943 C C . VAL B 1 88 ? -2.613 14.844 8.469 1 92.56 88 VAL B C 1
ATOM 1945 O O . VAL B 1 88 ? -2.658 15.695 7.574 1 92.56 88 VAL B O 1
ATOM 1948 N N . ASN B 1 89 ? -3.068 15.031 9.656 1 86.06 89 ASN B N 1
ATOM 1949 C CA . ASN B 1 89 ? -3.771 16.266 9.984 1 86.06 89 ASN B CA 1
ATOM 1950 C C . ASN B 1 89 ? -2.838 17.469 9.945 1 86.06 89 ASN B C 1
ATOM 1952 O O . ASN B 1 89 ? -3.203 18.531 9.43 1 86.06 89 ASN B O 1
ATOM 1956 N N . ASN B 1 90 ? -1.705 17.266 10.508 1 87.81 90 ASN B N 1
ATOM 1957 C CA . ASN B 1 90 ? -0.728 18.359 10.516 1 87.81 90 ASN B CA 1
ATOM 1958 C C . ASN B 1 90 ? -0.344 18.781 9.102 1 87.81 90 ASN B C 1
ATOM 1960 O O . ASN B 1 90 ? -0.259 19.969 8.812 1 87.81 90 ASN B O 1
ATOM 1964 N N . ILE B 1 91 ? -0.112 17.812 8.281 1 92.94 91 ILE B N 1
ATOM 1965 C CA . ILE B 1 91 ? 0.233 18.094 6.895 1 92.94 91 ILE B CA 1
ATOM 1966 C C . ILE B 1 91 ? -0.922 18.828 6.219 1 92.94 91 ILE B C 1
ATOM 1968 O O . ILE B 1 91 ? -0.708 19.828 5.523 1 92.94 91 ILE B O 1
ATOM 1972 N N . PHE B 1 92 ? -2.117 18.344 6.434 1 88 92 PHE B N 1
ATOM 1973 C CA . PHE B 1 92 ? -3.305 18.953 5.848 1 88 92 PHE B CA 1
ATOM 1974 C C . PHE B 1 92 ? -3.426 20.422 6.277 1 88 92 PHE B C 1
ATOM 1976 O O . PHE B 1 92 ? -3.648 21.297 5.441 1 88 92 PHE B O 1
ATOM 1983 N N . TYR B 1 93 ? -3.236 20.672 7.551 1 83.12 93 TYR B N 1
ATOM 1984 C CA . TYR B 1 93 ? -3.383 22.031 8.078 1 83.12 93 TYR B CA 1
ATOM 1985 C C . TYR B 1 93 ? -2.303 22.953 7.52 1 83.12 93 TYR B C 1
ATOM 1987 O O . TYR B 1 93 ? -2.566 24.109 7.223 1 83.12 93 TYR B O 1
ATOM 1995 N N . GLU B 1 94 ? -1.145 22.406 7.395 1 88.12 94 GLU B N 1
ATOM 1996 C CA . GLU B 1 94 ? -0.046 23.188 6.84 1 88.12 94 GLU B CA 1
ATOM 1997 C C . GLU B 1 94 ? -0.308 23.547 5.379 1 88.12 94 GLU B C 1
ATOM 1999 O O . GLU B 1 94 ? -0.004 24.656 4.941 1 88.12 94 GLU B O 1
ATOM 2004 N N . LEU B 1 95 ? -0.838 22.625 4.676 1 89.19 95 LEU B N 1
ATOM 2005 C CA . LEU B 1 95 ? -1.141 22.844 3.266 1 89.19 95 LEU B CA 1
ATOM 2006 C C . LEU B 1 95 ? -2.293 23.844 3.107 1 89.19 95 LEU B C 1
ATOM 2008 O O . LEU B 1 95 ? -2.266 24.688 2.217 1 89.19 95 LEU B O 1
ATOM 2012 N N . GLU B 1 96 ? -3.277 23.672 3.879 1 82.44 96 GLU B N 1
ATOM 2013 C CA . GLU B 1 96 ? -4.441 24.562 3.84 1 82.44 96 GLU B CA 1
ATOM 2014 C C . GLU B 1 96 ? -4.047 26 4.148 1 82.44 96 GLU B C 1
ATOM 2016 O O . GLU B 1 96 ? -4.633 26.938 3.602 1 82.44 96 GLU B O 1
ATOM 2021 N N . GLY B 1 97 ? -3.145 26.078 4.992 1 80.62 97 GLY B N 1
ATOM 2022 C CA . GLY B 1 97 ? -2.688 27.406 5.375 1 80.62 97 GLY B CA 1
ATOM 2023 C C . GLY B 1 97 ? -1.917 28.109 4.277 1 80.62 97 GLY B C 1
ATOM 2024 O O . GLY B 1 97 ? -1.778 29.344 4.297 1 80.62 97 GLY B O 1
ATOM 2025 N N . LYS B 1 98 ? -1.533 27.281 3.398 1 80.75 98 LYS B N 1
ATOM 2026 C CA . LYS B 1 98 ? -0.814 27.891 2.279 1 80.75 98 LYS B CA 1
ATOM 2027 C C . LYS B 1 98 ? -1.765 28.656 1.363 1 80.75 98 LYS B C 1
ATOM 2029 O O . LYS B 1 98 ? -2.918 28.25 1.183 1 80.75 98 LYS B O 1
ATOM 2034 N N . LYS B 1 99 ? -1.59 29.891 0.961 1 75.69 99 LYS B N 1
ATOM 2035 C CA . LYS B 1 99 ? -2.416 30.797 0.175 1 75.69 99 LYS B CA 1
ATOM 2036 C C . LYS B 1 99 ? -2.555 30.312 -1.265 1 75.69 99 LYS B C 1
ATOM 2038 O O . LYS B 1 99 ? -3.365 30.844 -2.029 1 75.69 99 LYS B O 1
ATOM 2043 N N . GLU B 1 100 ? -1.901 29.281 -1.567 1 77.56 100 GLU B N 1
ATOM 2044 C CA . GLU B 1 100 ? -1.915 28.797 -2.943 1 77.56 100 GLU B CA 1
ATOM 2045 C C . GLU B 1 100 ? -3.123 27.891 -3.203 1 77.56 100 GLU B C 1
ATOM 2047 O O . GLU B 1 100 ? -3.523 27.125 -2.334 1 77.56 100 GLU B O 1
ATOM 2052 N N . ASN B 1 101 ? -3.725 28.125 -4.398 1 79.25 101 ASN B N 1
ATOM 2053 C CA . ASN B 1 101 ? -4.883 27.328 -4.789 1 79.25 101 ASN B CA 1
ATOM 2054 C C . ASN B 1 101 ? -4.469 25.984 -5.367 1 79.25 101 ASN B C 1
ATOM 2056 O O . ASN B 1 101 ? -5.305 25.094 -5.527 1 79.25 101 ASN B O 1
ATOM 2060 N N . ALA B 1 102 ? -3.26 25.875 -5.785 1 89.81 102 ALA B N 1
ATOM 2061 C CA . ALA B 1 102 ? -2.752 24.625 -6.324 1 89.81 102 ALA B CA 1
ATOM 2062 C C . ALA B 1 102 ? -1.354 24.328 -5.793 1 89.81 102 ALA B C 1
ATOM 2064 O O . ALA B 1 102 ? -0.465 25.172 -5.848 1 89.81 102 ALA B O 1
ATOM 2065 N N . ILE B 1 103 ? -1.29 23.172 -5.18 1 93.44 103 ILE B N 1
ATOM 2066 C CA . ILE B 1 103 ? -0.034 22.797 -4.543 1 93.44 103 ILE B CA 1
ATOM 2067 C C . ILE B 1 103 ? 0.608 21.656 -5.328 1 93.44 103 ILE B C 1
ATOM 2069 O O . ILE B 1 103 ? -0.045 20.641 -5.621 1 93.44 103 ILE B O 1
ATOM 2073 N N . PRO B 1 104 ? 1.878 21.812 -5.668 1 94.38 104 PRO B N 1
ATOM 2074 C CA . PRO B 1 104 ? 2.562 20.719 -6.359 1 94.38 104 PRO B CA 1
ATOM 2075 C C . PRO B 1 104 ? 2.668 19.469 -5.508 1 94.38 104 PRO B C 1
ATOM 2077 O O . PRO B 1 104 ? 2.883 19.547 -4.297 1 94.38 104 PRO B O 1
ATOM 2080 N N . THR B 1 105 ? 2.602 18.297 -6.152 1 94.06 105 THR B N 1
ATOM 2081 C CA . THR B 1 105 ? 2.691 17.016 -5.465 1 94.06 105 THR B CA 1
ATOM 2082 C C . THR B 1 105 ? 4.016 16.891 -4.715 1 94.06 105 THR B C 1
ATOM 2084 O O . THR B 1 105 ? 4.074 16.281 -3.646 1 94.06 105 THR B O 1
ATOM 2087 N N . ASN B 1 106 ? 5.055 17.547 -5.203 1 94.62 106 ASN B N 1
ATOM 2088 C CA . ASN B 1 106 ? 6.379 17.469 -4.594 1 94.62 106 ASN B CA 1
ATOM 2089 C C . ASN B 1 106 ? 6.387 18.078 -3.193 1 94.62 106 ASN B C 1
ATOM 2091 O O . ASN B 1 106 ? 7.125 17.625 -2.318 1 94.62 106 ASN B O 1
ATOM 2095 N N . VAL B 1 107 ? 5.602 19.078 -3.049 1 94.56 107 VAL B N 1
ATOM 2096 C CA . VAL B 1 107 ? 5.527 19.734 -1.746 1 94.56 107 VAL B CA 1
ATOM 2097 C C . VAL B 1 107 ? 4.918 18.781 -0.723 1 94.56 107 VAL B C 1
ATOM 2099 O O . VAL B 1 107 ? 5.445 18.625 0.384 1 94.56 107 VAL B O 1
ATOM 2102 N N . ILE B 1 108 ? 3.896 18.125 -1.074 1 95.19 108 ILE B N 1
ATOM 2103 C CA . ILE B 1 108 ? 3.207 17.188 -0.2 1 95.19 108 ILE B CA 1
ATOM 2104 C C . ILE B 1 108 ? 4.125 16.016 0.111 1 95.19 108 ILE B C 1
ATOM 2106 O O . ILE B 1 108 ? 4.281 15.625 1.273 1 95.19 108 ILE B O 1
ATOM 2110 N N . GLY B 1 109 ? 4.715 15.453 -0.992 1 96.5 109 GLY B N 1
ATOM 2111 C CA . GLY B 1 109 ? 5.629 14.336 -0.826 1 96.5 109 GLY B CA 1
ATOM 2112 C C . GLY B 1 109 ? 6.773 14.633 0.121 1 96.5 109 GLY B C 1
ATOM 2113 O O . GLY B 1 109 ? 7.109 13.812 0.976 1 96.5 109 GLY B O 1
ATOM 2114 N N . LYS B 1 110 ? 7.293 15.789 -0.012 1 96.75 110 LYS B N 1
ATOM 2115 C CA . LYS B 1 110 ? 8.406 16.188 0.847 1 96.75 110 LYS B CA 1
ATOM 2116 C C . LYS B 1 110 ? 7.961 16.297 2.303 1 96.75 110 LYS B C 1
ATOM 2118 O O . LYS B 1 110 ? 8.695 15.906 3.213 1 96.75 110 LYS B O 1
ATOM 2123 N N . MET B 1 111 ? 6.84 16.844 2.514 1 96.81 111 MET B N 1
ATOM 2124 C CA . MET B 1 111 ? 6.312 16.953 3.869 1 96.81 111 MET B CA 1
ATOM 2125 C C . MET B 1 111 ? 6.133 15.586 4.508 1 96.81 111 MET B C 1
ATOM 2127 O O . MET B 1 111 ? 6.473 15.391 5.676 1 96.81 111 MET B O 1
ATOM 2131 N N . VAL B 1 112 ? 5.602 14.68 3.721 1 97.69 112 VAL B N 1
ATOM 2132 C CA . VAL B 1 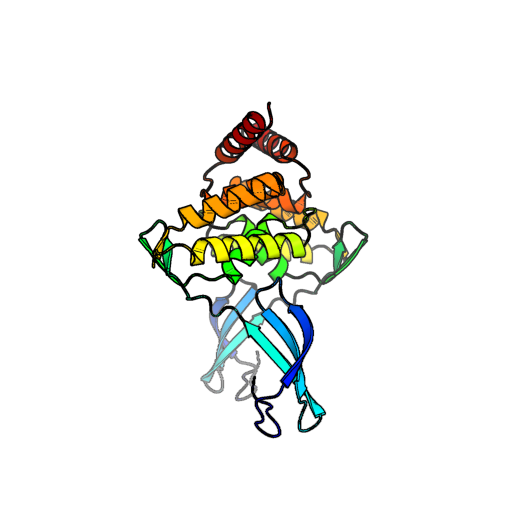112 ? 5.406 13.328 4.219 1 97.69 112 VAL B CA 1
ATOM 2133 C C . VAL B 1 112 ? 6.758 12.695 4.547 1 97.69 112 VAL B C 1
ATOM 2135 O O . VAL B 1 112 ? 6.922 12.086 5.605 1 97.69 112 VAL B O 1
ATOM 2138 N N . MET B 1 113 ? 7.68 12.898 3.645 1 97.38 113 MET B N 1
ATOM 2139 C CA . MET B 1 113 ? 9.016 12.344 3.83 1 97.38 113 MET B CA 1
ATOM 2140 C C . MET B 1 113 ? 9.656 12.867 5.113 1 97.38 113 MET B C 1
ATOM 2142 O O . MET B 1 113 ? 10.219 12.102 5.891 1 97.38 113 MET B O 1
ATOM 2146 N N . ASP B 1 114 ? 9.547 14.078 5.309 1 96.69 114 ASP B N 1
ATOM 2147 C CA . ASP B 1 114 ? 10.141 14.711 6.484 1 96.69 114 ASP B CA 1
ATOM 2148 C C . ASP B 1 114 ? 9.539 14.141 7.77 1 96.69 114 ASP B C 1
ATOM 2150 O O . ASP B 1 114 ? 10.266 13.875 8.734 1 96.69 114 ASP B O 1
ATOM 2154 N N . ASN B 1 115 ? 8.273 13.984 7.793 1 96.5 115 ASN B N 1
ATOM 2155 C CA . ASN B 1 115 ? 7.598 13.445 8.969 1 96.5 115 ASN B CA 1
ATOM 2156 C C . ASN B 1 115 ? 7.953 11.977 9.188 1 96.5 115 ASN B C 1
ATOM 2158 O O . ASN B 1 115 ? 8.25 11.57 10.312 1 96.5 115 ASN B O 1
ATOM 2162 N N . LEU B 1 116 ? 8.023 11.172 8.141 1 97.31 116 LEU B N 1
ATOM 2163 C CA . LEU B 1 116 ? 8.336 9.75 8.258 1 97.31 116 LEU B CA 1
ATOM 2164 C C . LEU B 1 116 ? 9.789 9.539 8.664 1 97.31 116 LEU B C 1
ATOM 2166 O O . LEU B 1 116 ? 10.102 8.594 9.383 1 97.31 116 LEU B O 1
ATOM 2170 N N . PHE B 1 117 ? 10.609 10.438 8.172 1 96.25 117 PHE B N 1
ATOM 2171 C CA . PHE B 1 117 ? 12.023 10.344 8.531 1 96.25 117 PHE B CA 1
ATOM 2172 C C . PHE B 1 117 ? 12.195 10.367 10.047 1 96.25 117 PHE B C 1
ATOM 2174 O O . PHE B 1 117 ? 13.047 9.664 10.586 1 96.25 117 PHE B O 1
ATOM 2181 N N . LYS B 1 118 ? 11.414 11.195 10.672 1 94.19 118 LYS B N 1
ATOM 2182 C CA . LYS B 1 118 ? 11.484 11.336 12.125 1 94.19 118 LYS B CA 1
ATOM 2183 C C . LYS B 1 118 ? 10.766 10.188 12.828 1 94.19 118 LYS B C 1
ATOM 2185 O O . LYS B 1 118 ? 11.156 9.781 13.922 1 94.19 118 LYS B O 1
ATOM 2190 N N . LEU B 1 119 ? 9.812 9.648 12.211 1 94.62 119 LEU B N 1
ATOM 2191 C CA . LEU B 1 119 ? 8.922 8.68 12.844 1 94.62 119 LEU B CA 1
ATOM 2192 C C . LEU B 1 119 ? 9.477 7.266 12.719 1 94.62 119 LEU B C 1
ATOM 2194 O O . LEU B 1 119 ? 9.5 6.516 13.695 1 94.62 119 LEU B O 1
ATOM 2198 N N . ASP B 1 120 ? 9.898 6.891 11.531 1 96.88 120 ASP B N 1
ATOM 2199 C CA . ASP B 1 120 ? 10.336 5.523 11.25 1 96.88 120 ASP B CA 1
ATOM 2200 C C . ASP B 1 120 ? 11.117 5.457 9.945 1 96.88 120 ASP B C 1
ATOM 2202 O O . ASP B 1 120 ? 10.578 5.723 8.867 1 96.88 120 ASP B O 1
ATOM 2206 N N . LYS B 1 121 ? 12.32 5.016 9.992 1 97.5 121 LYS B N 1
ATOM 2207 C CA . LYS B 1 121 ? 13.211 5.023 8.836 1 97.5 121 LYS B CA 1
ATOM 2208 C C . LYS B 1 121 ? 12.781 3.986 7.801 1 97.5 121 LYS B C 1
ATOM 2210 O O . LYS B 1 121 ? 12.961 4.191 6.602 1 97.5 121 LYS B O 1
ATOM 2215 N N . VAL B 1 122 ? 12.25 2.865 8.242 1 98.31 122 VAL B N 1
ATOM 2216 C CA . VAL B 1 122 ? 11.773 1.843 7.316 1 98.31 122 VAL B CA 1
ATOM 2217 C C . VAL B 1 122 ? 10.594 2.379 6.516 1 98.31 122 VAL B C 1
ATOM 2219 O O . VAL B 1 122 ? 10.562 2.275 5.289 1 98.31 122 VAL B O 1
ATOM 2222 N N . ALA B 1 123 ? 9.664 2.951 7.223 1 98.5 123 ALA B N 1
ATOM 2223 C CA . ALA B 1 123 ? 8.508 3.562 6.562 1 98.5 123 ALA B CA 1
ATOM 2224 C C . ALA B 1 123 ? 8.953 4.668 5.605 1 98.5 123 ALA B C 1
ATOM 2226 O O . ALA B 1 123 ? 8.367 4.84 4.535 1 98.5 123 ALA B O 1
ATOM 2227 N N . TYR B 1 124 ? 9.969 5.422 6.043 1 98.12 124 TYR B N 1
ATOM 2228 C CA . TYR B 1 124 ? 10.539 6.477 5.211 1 98.12 124 TYR B CA 1
ATOM 2229 C C . TYR B 1 124 ? 11.016 5.914 3.877 1 98.12 124 TYR B C 1
ATOM 2231 O O . TYR B 1 124 ? 10.695 6.457 2.816 1 98.12 124 TYR B O 1
ATOM 2239 N N . VAL B 1 125 ? 11.727 4.789 3.889 1 98.62 125 VAL B N 1
ATOM 2240 C CA . VAL B 1 125 ? 12.281 4.188 2.682 1 98.62 125 VAL B CA 1
ATOM 2241 C C . VAL B 1 125 ? 11.148 3.648 1.805 1 98.62 125 VAL B C 1
ATOM 2243 O O . VAL B 1 125 ? 11.18 3.799 0.582 1 98.62 125 VAL B O 1
ATOM 2246 N N . ARG B 1 126 ? 10.148 2.953 2.387 1 98.5 126 ARG B N 1
ATOM 2247 C CA . ARG B 1 126 ? 9.016 2.404 1.64 1 98.5 126 ARG B CA 1
ATOM 2248 C C . ARG B 1 126 ? 8.273 3.5 0.889 1 98.5 126 ARG B C 1
ATOM 2250 O O . ARG B 1 126 ? 7.973 3.355 -0.299 1 98.5 126 ARG B O 1
ATOM 2257 N N . PHE B 1 127 ? 8.031 4.641 1.613 1 98.44 127 PHE B N 1
ATOM 2258 C CA . PHE B 1 127 ? 7.34 5.762 0.984 1 98.44 127 PHE B CA 1
ATOM 2259 C C . PHE B 1 127 ? 8.203 6.383 -0.109 1 98.44 127 PHE B C 1
ATOM 2261 O O . PHE B 1 127 ? 7.711 6.676 -1.201 1 98.44 127 PHE B O 1
ATOM 2268 N N . ALA B 1 128 ? 9.438 6.598 0.152 1 98.06 128 ALA B N 1
ATOM 2269 C CA . ALA B 1 128 ? 10.367 7.211 -0.798 1 98.06 128 ALA B CA 1
ATOM 2270 C C . ALA B 1 128 ? 10.43 6.41 -2.094 1 98.06 128 ALA B C 1
ATOM 2272 O O . ALA B 1 128 ? 10.516 6.984 -3.184 1 98.06 128 ALA B O 1
ATOM 2273 N N . SER B 1 129 ? 10.375 5.105 -1.892 1 98.12 129 SER B N 1
ATOM 2274 C CA . SER B 1 129 ? 10.547 4.242 -3.055 1 98.12 129 SER B CA 1
ATOM 2275 C C . SER B 1 129 ? 9.414 4.441 -4.062 1 98.12 129 SER B C 1
ATOM 2277 O O . SER B 1 129 ? 9.625 4.301 -5.27 1 98.12 129 SER B O 1
ATOM 2279 N N . VAL B 1 130 ? 8.227 4.762 -3.584 1 96.94 130 VAL B N 1
ATOM 2280 C CA . VAL B 1 130 ? 7.086 5 -4.457 1 96.94 130 VAL B CA 1
ATOM 2281 C C . VAL B 1 130 ? 7.062 6.465 -4.891 1 96.94 130 VAL B C 1
ATOM 2283 O O . VAL B 1 130 ? 6.938 6.766 -6.078 1 96.94 130 VAL B O 1
ATOM 2286 N N . TYR B 1 131 ? 7.25 7.371 -3.93 1 95.38 131 TYR B N 1
ATOM 2287 C CA . TYR B 1 131 ? 7.133 8.805 -4.164 1 95.38 131 TYR B CA 1
ATOM 2288 C C . TYR B 1 131 ? 8.203 9.289 -5.133 1 95.38 131 TYR B C 1
ATOM 2290 O O . TYR B 1 131 ? 7.922 10.102 -6.023 1 95.38 131 TYR B O 1
ATOM 2298 N N . MET B 1 132 ? 9.359 8.812 -4.965 1 95.31 132 MET B N 1
ATOM 2299 C CA . MET B 1 132 ? 10.477 9.273 -5.785 1 95.31 132 MET B CA 1
ATOM 2300 C C . MET B 1 132 ? 10.609 8.414 -7.039 1 95.31 132 MET B C 1
ATOM 2302 O O . MET B 1 132 ? 11.586 8.547 -7.785 1 95.31 132 MET B O 1
ATOM 2306 N N . ASN B 1 133 ? 9.734 7.453 -7.227 1 94.81 133 ASN B N 1
ATOM 2307 C CA . ASN B 1 133 ? 9.695 6.637 -8.438 1 94.81 133 ASN B CA 1
ATOM 2308 C C . ASN B 1 133 ? 11.008 5.887 -8.648 1 94.81 133 ASN B C 1
ATOM 2310 O O . ASN B 1 133 ? 11.625 6.008 -9.703 1 94.81 133 ASN B O 1
ATOM 2314 N N . PHE B 1 134 ? 11.328 5.023 -7.652 1 97.25 134 PHE B N 1
ATOM 2315 C CA . PHE B 1 134 ? 12.539 4.219 -7.75 1 97.25 134 PHE B CA 1
ATOM 2316 C C . PHE B 1 134 ? 12.531 3.381 -9.023 1 97.25 134 PHE B C 1
ATOM 2318 O O . PHE B 1 134 ? 11.508 2.783 -9.375 1 97.25 134 PHE B O 1
ATOM 2325 N N . ARG B 1 135 ? 13.758 3.301 -9.703 1 95.44 135 ARG B N 1
ATOM 2326 C CA . ARG B 1 135 ? 13.844 2.594 -10.977 1 95.44 135 ARG B CA 1
ATOM 2327 C C . ARG B 1 135 ? 14.68 1.328 -10.852 1 95.44 135 ARG B C 1
ATOM 2329 O O . ARG B 1 135 ? 14.539 0.4 -11.648 1 95.44 135 ARG B O 1
ATOM 2336 N N . ASN B 1 136 ? 15.508 1.364 -9.898 1 95.75 136 ASN B N 1
ATOM 2337 C CA . ASN B 1 136 ? 16.359 0.204 -9.688 1 95.75 136 ASN B CA 1
ATOM 2338 C C . ASN B 1 136 ? 16.828 0.105 -8.242 1 95.75 136 ASN B C 1
ATOM 2340 O O . ASN B 1 136 ? 16.516 0.962 -7.418 1 95.75 136 ASN B O 1
ATOM 2344 N N . ILE B 1 137 ? 17.531 -0.947 -7.938 1 95.56 137 ILE B N 1
ATOM 2345 C CA . ILE B 1 137 ? 17.922 -1.26 -6.57 1 95.56 137 ILE B CA 1
ATOM 2346 C C . ILE B 1 137 ? 18.922 -0.217 -6.062 1 95.56 137 ILE B C 1
ATOM 2348 O O . ILE B 1 137 ? 19.047 -0.008 -4.855 1 95.56 137 ILE B O 1
ATOM 2352 N N . ASN B 1 138 ? 19.641 0.416 -6.941 1 95.81 138 ASN B N 1
ATOM 2353 C CA . ASN B 1 138 ? 20.609 1.438 -6.547 1 95.81 138 ASN B CA 1
ATOM 2354 C C . ASN B 1 138 ? 19.922 2.625 -5.879 1 95.81 138 ASN B C 1
ATOM 2356 O O . ASN B 1 138 ? 20.516 3.291 -5.027 1 95.81 138 ASN B O 1
ATOM 2360 N N . ASP B 1 139 ? 18.734 2.854 -6.242 1 97.44 139 ASP B N 1
ATOM 2361 C CA . ASP B 1 139 ? 18 3.949 -5.633 1 97.44 139 ASP B CA 1
ATOM 2362 C C . ASP B 1 139 ? 17.766 3.703 -4.145 1 97.44 139 ASP B C 1
ATOM 2364 O O . ASP B 1 139 ? 17.766 4.645 -3.348 1 97.44 139 ASP B O 1
ATOM 2368 N N . PHE B 1 140 ? 17.594 2.418 -3.76 1 97.19 140 PHE B N 1
ATOM 2369 C CA . PHE B 1 140 ? 17.516 2.072 -2.346 1 97.19 140 PHE B CA 1
ATOM 2370 C C . PHE B 1 140 ? 18.844 2.365 -1.642 1 97.19 140 PHE B C 1
ATOM 2372 O O . PHE B 1 140 ? 18.859 2.936 -0.55 1 97.19 140 PHE B O 1
ATOM 2379 N N . SER B 1 141 ? 19.875 1.963 -2.297 1 95.25 141 SER B N 1
ATOM 2380 C CA . SER B 1 141 ? 21.188 2.176 -1.715 1 95.25 141 SER B CA 1
ATOM 2381 C C . SER B 1 141 ? 21.469 3.658 -1.486 1 95.25 141 SER B C 1
ATOM 2383 O O . SER B 1 141 ? 22.031 4.039 -0.461 1 95.25 141 SER B O 1
ATOM 2385 N N . ASN B 1 142 ? 21.109 4.406 -2.428 1 96.06 142 ASN B N 1
ATOM 2386 C CA . ASN B 1 142 ? 21.312 5.848 -2.332 1 96.06 142 ASN B CA 1
ATOM 2387 C C . ASN B 1 142 ? 20.562 6.449 -1.148 1 96.06 142 ASN B C 1
ATOM 2389 O O . ASN B 1 142 ? 21.125 7.254 -0.397 1 96.06 142 ASN B O 1
ATOM 2393 N N . ILE B 1 143 ? 19.344 6.102 -1.026 1 95.25 143 ILE B N 1
ATOM 2394 C CA . ILE B 1 143 ? 18.531 6.66 0.047 1 95.25 143 ILE B CA 1
ATOM 2395 C C . ILE B 1 143 ? 19.047 6.172 1.397 1 95.25 143 ILE B C 1
ATOM 2397 O O . ILE B 1 143 ? 19.031 6.914 2.383 1 95.25 143 ILE B O 1
ATOM 2401 N N . ILE B 1 144 ? 19.469 4.922 1.448 1 95.06 144 ILE B N 1
ATOM 2402 C CA . ILE B 1 144 ? 20.016 4.371 2.68 1 95.06 144 ILE B CA 1
ATOM 2403 C C . ILE B 1 144 ? 21.297 5.129 3.059 1 95.06 144 ILE B C 1
ATOM 2405 O O . ILE B 1 144 ? 21.5 5.449 4.23 1 95.06 144 ILE B O 1
ATOM 2409 N N . ALA B 1 145 ? 22.094 5.387 2.092 1 94.19 145 ALA B N 1
ATOM 2410 C CA . ALA B 1 145 ? 23.312 6.164 2.316 1 94.19 145 ALA B CA 1
ATOM 2411 C C . ALA B 1 145 ? 22.984 7.551 2.867 1 94.19 145 ALA B C 1
ATOM 2413 O O . ALA B 1 145 ? 23.688 8.047 3.756 1 94.19 145 ALA B O 1
ATOM 2414 N N . LYS B 1 146 ? 21.984 8.133 2.303 1 92.88 146 LYS B N 1
ATOM 2415 C CA . LYS B 1 146 ? 21.562 9.445 2.754 1 92.88 146 LYS B CA 1
ATOM 2416 C C . LYS B 1 146 ? 21.109 9.414 4.211 1 92.88 146 LYS B C 1
ATOM 2418 O O . LYS B 1 146 ? 21.422 10.32 4.988 1 92.88 146 LYS B O 1
ATOM 2423 N N . ILE B 1 147 ? 20.406 8.375 4.617 1 94.12 147 ILE B N 1
ATOM 2424 C CA . ILE B 1 147 ? 19.906 8.227 5.98 1 94.12 147 ILE B CA 1
ATOM 2425 C C . ILE B 1 147 ? 21.094 8.062 6.941 1 94.12 147 ILE B C 1
ATOM 2427 O O . ILE B 1 147 ? 21.109 8.672 8.016 1 94.12 147 ILE B O 1
ATOM 2431 N N . ILE B 1 148 ? 22.031 7.242 6.531 1 90.81 148 ILE B N 1
ATOM 2432 C CA . ILE B 1 148 ? 23.188 6.961 7.367 1 90.81 148 ILE B CA 1
ATOM 2433 C C . ILE B 1 148 ? 24 8.234 7.566 1 90.81 148 ILE B C 1
ATOM 2435 O O . ILE B 1 148 ? 24.484 8.508 8.664 1 90.81 148 ILE B O 1
ATOM 2439 N N . SER B 1 149 ? 24.094 8.992 6.57 1 89.94 149 SER B N 1
ATOM 2440 C CA . SER B 1 149 ? 24.859 10.234 6.633 1 89.94 149 SER B CA 1
ATOM 2441 C C . SER B 1 149 ? 24.172 11.266 7.52 1 89.94 149 SER B C 1
ATOM 2443 O O . SER B 1 149 ? 24.844 12.086 8.156 1 89.94 149 SER B O 1
ATOM 2445 N N . GLU B 1 150 ? 22.906 11.297 7.445 1 84.06 150 GLU B N 1
ATOM 2446 C CA . GLU B 1 150 ? 22.156 12.258 8.258 1 84.06 150 GLU B CA 1
ATOM 2447 C C . GLU B 1 150 ? 22.172 11.852 9.727 1 84.06 150 GLU B C 1
ATOM 2449 O O . GLU B 1 150 ? 22 12.695 10.609 1 84.06 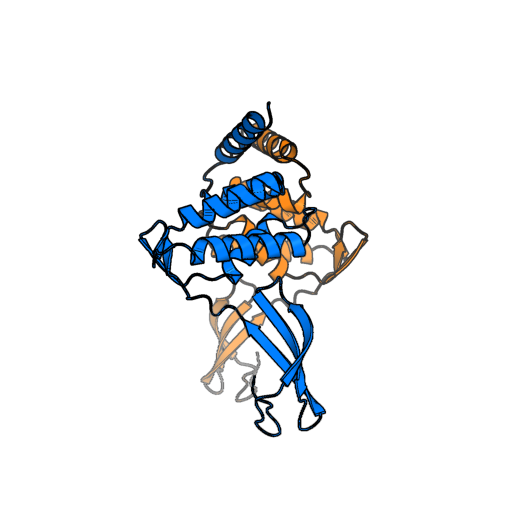150 GLU B O 1
ATOM 2454 N N . LYS B 1 151 ? 22.156 10.586 10.109 1 69.25 151 LYS B N 1
ATOM 2455 C CA . LYS B 1 151 ? 22.219 10.102 11.484 1 69.25 151 LYS B CA 1
ATOM 2456 C C . LYS B 1 151 ? 23.594 10.391 12.102 1 69.25 151 LYS B C 1
ATOM 2458 O O . LYS B 1 151 ? 23.734 10.422 13.328 1 69.25 151 LYS B O 1
ATOM 2463 N N . THR B 1 152 ? 24.656 10.469 11.32 1 50.44 152 THR B N 1
ATOM 2464 C CA . THR B 1 152 ? 25.984 10.727 11.891 1 50.44 152 THR B CA 1
ATOM 2465 C C . THR B 1 152 ? 26.094 12.18 12.344 1 50.44 152 THR B C 1
ATOM 2467 O O . THR B 1 152 ? 26 13.094 11.523 1 50.44 152 THR B O 1
ATOM 2470 N N . PRO B 1 153 ? 25.922 12.375 13.672 1 43.69 153 PRO B N 1
ATOM 2471 C CA . PRO B 1 153 ? 26.359 13.664 14.219 1 43.69 153 PRO B CA 1
ATOM 2472 C C . PRO B 1 153 ? 27.797 14 13.875 1 43.69 153 PRO B C 1
ATOM 2474 O O . PRO B 1 153 ? 28.609 13.094 13.648 1 43.69 153 PRO B O 1
#

Foldseek 3Di:
DADPVPRDPQKDFDDWDQPQQNQKIKTWIAHPPPRDIDIDIDGPPQDWAWEQEPVGDIDTDDLVVVLVLLCVLCPVHPADPNNSSNLSVVLSVVVSPDPDRYHYPVVSLVSSLVSCLVVPVSSSLSSCCVSVVPDDPVVSVVVVVVSVVVPPD/DADPVPRDPQKDFDDWDQPQQNQKIKTWIAHPPPRDIDIDIDGPPQDWAWEQEPVGDIDTDDLVVVLVLLCVLCPVHPADPNNSSNLSVVLSVVVSPDPDRYHYPVVSLVSSLVSCLVVPVSSSLSSCCVSVVPDDPVVSVVVVVVSVVVPPD

Organism: Ehrlichia chaffeensis (strain ATCC CRL-10679 / Arkansas) (NCBI:txid205920)

pLDDT: mean 88.92, std 11.05, range [43.66, 98.62]

Sequence (306 aa):
MKCPFCNSTDTQVKDSRSIENDMLIRRRRVCLVCHSRFTTTEKLLLRSFMVVKKNGETELFNKQKLLSSILIATKKRPVSHEGINMMVNNIFYELEGKKENAIPTNVIGKMVMDNLFKLDKVAYVRFASVYMNFRNINDFSNIIAKIISEKTPMKCPFCNSTDTQVKDSRSIENDMLIRRRRVCLVCHSRFTTTEKLLLRSFMVVKKNGETELFNKQKLLSSILIATKKRPVSHEGINMMVNNIFYELEGKKENAIPTNVIGKMVMDNLFKLDKVAYVRFASVYMNFRNINDFSNIIAKIISEKTP

Solvent-accessible surface area (backbone atoms only — not comparable to full-atom values): 17456 Å² total; per-residue (Å²): 106,64,35,90,83,78,62,44,66,59,53,45,81,76,46,78,42,66,36,82,78,63,45,30,32,36,32,38,30,36,26,75,80,80,64,49,76,51,76,49,74,48,59,75,80,66,74,81,38,33,29,28,41,94,86,63,50,71,41,71,61,49,68,65,59,55,46,49,55,51,50,61,27,41,54,90,43,103,65,53,69,65,57,52,48,46,51,51,45,51,52,49,52,56,53,62,66,41,90,59,64,61,42,50,47,66,60,56,51,49,54,51,45,58,53,27,54,74,72,36,59,52,30,25,50,51,40,45,43,54,75,68,54,53,85,44,65,63,51,54,53,52,53,50,49,51,51,56,56,68,67,55,126,106,64,35,91,83,79,62,44,65,61,53,44,82,75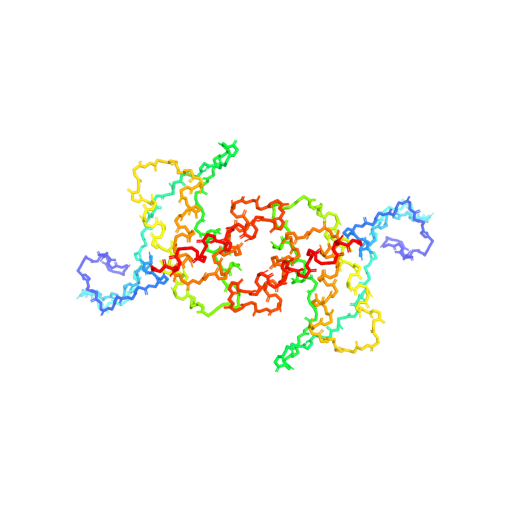,47,78,43,67,37,81,79,63,44,30,32,36,32,38,32,35,27,74,80,80,65,48,74,49,74,48,74,49,59,74,81,67,74,81,39,35,30,28,41,95,88,64,52,72,42,72,61,50,69,66,60,55,45,50,55,49,50,61,27,40,55,88,43,102,65,53,69,66,58,52,49,46,49,51,45,51,52,49,53,56,54,62,66,40,89,60,65,60,42,51,46,66,60,56,52,48,52,51,44,58,53,28,54,74,72,36,59,53,30,26,50,52,40,44,44,55,76,67,54,55,84,43,66,62,52,54,52,51,51,49,52,51,51,54,56,68,68,56,125